Protein AF-A0A0S7YUG1-F1 (afdb_monomer_lite)

Radius of gyration: 20.49 Å; chains: 1; bounding box: 46×42×74 Å

pLDDT: mean 73.72, std 12.65, range [36.66, 91.75]

Foldseek 3Di:
DDDPPPDPPQPQLVVLLVVLVCLLVVLPPDLLLQLQLQLLLVLCVVQDADDPLSVVSNVSSVCSLPDDDPDLVNVVSNLLSNQLSVQLNVCCVVPVVDDSQQSSLVSNVRSCVVVVVVCVVPVVVVVSVVVVLVVSLVVVVVVVQVVVCVVVVNDGDDPVVVVVVVVVVVVCVLCVVVSVSSSSSSSSLSSQCCSCCRRVVDSPRDDHPVPDDHDVVSVVVVVVVSCVVSVVD

Secondary structure (DSSP, 8-state):
---------SHHHHHHHHHHHHHHHHT-SS-HHHHHHHHHHHHHHHH---SHHHHHHHHHHHHHHH-S--SHHHHHHHHHHHHHHHHHHHHHHH-TTS-HHHHHHHHHHHHHHHHHHHHHH-HHHHHHHHHHHHHHHHHHHHHHHHHHHHHTTTPPPPHHHHHHHHHHHHHHHHHHHHHHHHHHHHHHHHHHHHHHHHTS--S-SS--GGG----HHHHHHHHHHHHHHHTT-

Structure (mmCIF, N/CA/C/O backbone):
data_AF-A0A0S7YUG1-F1
#
_entry.id   AF-A0A0S7YUG1-F1
#
loop_
_atom_site.group_PDB
_atom_site.id
_atom_site.type_symbol
_atom_site.label_atom_id
_atom_site.label_alt_id
_atom_site.label_comp_id
_atom_site.label_asym_id
_atom_site.label_entity_id
_atom_site.label_seq_id
_atom_site.pdbx_PDB_ins_code
_atom_site.Cartn_x
_atom_site.Cartn_y
_atom_site.Cartn_z
_atom_site.occupancy
_atom_site.B_iso_or_equiv
_atom_site.auth_seq_id
_atom_site.auth_comp_id
_atom_site.auth_asym_id
_atom_site.auth_atom_id
_atom_site.pdbx_PDB_model_num
ATOM 1 N N . MET A 1 1 ? 7.991 18.637 48.166 1.00 37.62 1 MET A N 1
ATOM 2 C CA . MET A 1 1 ? 9.027 18.010 47.318 1.00 37.62 1 MET A CA 1
ATOM 3 C C . MET A 1 1 ? 8.246 17.140 46.365 1.00 37.62 1 MET A C 1
ATOM 5 O O . MET A 1 1 ? 8.002 15.977 46.649 1.00 37.62 1 MET A O 1
ATOM 9 N N . ASP A 1 2 ? 7.690 17.812 45.363 1.00 38.47 2 ASP A N 1
ATOM 10 C CA . ASP A 1 2 ? 6.735 17.276 44.405 1.00 38.47 2 ASP A CA 1
ATOM 11 C C . ASP A 1 2 ? 7.532 16.773 43.203 1.00 38.47 2 ASP A C 1
ATOM 13 O O . ASP A 1 2 ? 8.036 17.568 42.411 1.00 38.47 2 ASP A O 1
ATOM 17 N N . GLU A 1 3 ? 7.719 15.458 43.111 1.00 40.28 3 GLU A N 1
ATOM 18 C CA . GLU A 1 3 ? 8.185 14.830 41.877 1.00 40.28 3 GLU A CA 1
ATOM 19 C C . GLU A 1 3 ? 6.979 14.647 40.956 1.00 40.28 3 GLU A C 1
ATOM 21 O O . GLU A 1 3 ? 6.164 13.735 41.098 1.00 40.28 3 GLU A O 1
ATOM 26 N N . ASP A 1 4 ? 6.873 15.598 40.033 1.00 37.09 4 ASP A N 1
ATOM 27 C CA . ASP A 1 4 ? 6.005 15.602 38.867 1.00 37.09 4 ASP A CA 1
ATOM 28 C C . ASP A 1 4 ? 6.348 14.399 37.969 1.00 37.09 4 ASP A C 1
ATOM 30 O O . ASP A 1 4 ? 7.289 14.422 37.167 1.00 37.09 4 ASP A O 1
ATOM 34 N N . LEU A 1 5 ? 5.600 13.306 38.147 1.00 38.72 5 LEU A N 1
ATOM 35 C CA . LEU A 1 5 ? 5.567 12.166 37.236 1.00 38.72 5 LEU A CA 1
ATOM 36 C C . LEU A 1 5 ? 4.903 12.609 35.930 1.00 38.72 5 LEU A C 1
ATOM 38 O O . LEU A 1 5 ? 3.728 12.344 35.675 1.00 38.72 5 LEU A O 1
ATOM 42 N N . THR A 1 6 ? 5.682 13.275 35.086 1.00 40.09 6 THR A N 1
ATOM 43 C CA . THR A 1 6 ? 5.348 13.460 33.677 1.00 40.09 6 THR A CA 1
ATOM 44 C C . THR A 1 6 ? 5.285 12.082 33.019 1.00 40.09 6 THR A C 1
ATOM 46 O O . THR A 1 6 ? 6.290 11.476 32.649 1.00 40.09 6 THR A O 1
ATOM 49 N N . GLU A 1 7 ? 4.071 11.542 32.908 1.00 36.66 7 GLU A N 1
ATOM 50 C CA . GLU A 1 7 ? 3.801 10.397 32.050 1.00 36.66 7 GLU A CA 1
ATOM 51 C C . GLU A 1 7 ? 4.330 10.703 30.637 1.00 36.66 7 GLU A C 1
ATOM 53 O O . GLU A 1 7 ? 3.991 11.754 30.081 1.00 36.66 7 GLU A O 1
ATOM 58 N N . PRO A 1 8 ? 5.125 9.819 30.002 1.00 37.94 8 PRO A N 1
ATOM 59 C CA . PRO A 1 8 ? 5.548 10.015 28.622 1.00 37.94 8 PRO A CA 1
ATOM 60 C C . PRO A 1 8 ? 4.357 9.735 27.692 1.00 37.94 8 PRO A C 1
ATOM 62 O O . PRO A 1 8 ? 4.203 8.653 27.119 1.00 37.94 8 PRO A O 1
ATOM 65 N N . GLY A 1 9 ? 3.468 10.719 27.585 1.00 37.56 9 GLY A N 1
ATOM 66 C CA . GLY A 1 9 ? 2.295 10.713 26.728 1.00 37.56 9 GLY A CA 1
ATOM 67 C C . GLY A 1 9 ? 2.654 10.927 25.254 1.00 37.56 9 GLY A C 1
ATOM 68 O O . GLY A 1 9 ? 3.307 11.894 24.881 1.00 37.56 9 GLY A O 1
ATOM 69 N N . GLY A 1 10 ? 2.182 10.027 24.391 1.00 46.25 10 GLY A N 1
ATOM 70 C CA . GLY A 1 10 ? 1.783 10.328 23.006 1.00 46.25 10 GLY A CA 1
ATOM 71 C C . GLY A 1 10 ? 2.850 10.552 21.920 1.00 46.25 10 GLY A C 1
ATOM 72 O O . GLY A 1 10 ? 2.549 10.313 20.750 1.00 46.25 10 GLY A O 1
ATOM 73 N N . GLU A 1 11 ? 4.086 10.954 22.229 1.00 48.09 11 GLU A N 1
ATOM 74 C CA . GLU A 1 11 ? 5.031 11.416 21.186 1.00 48.09 11 GLU A CA 1
ATOM 75 C C . GLU A 1 11 ? 5.591 10.307 20.269 1.00 48.09 11 GLU A C 1
ATOM 77 O O . GLU A 1 11 ? 5.917 10.547 19.101 1.00 48.09 11 GLU A O 1
ATOM 82 N N . GLY A 1 12 ? 5.684 9.067 20.761 1.00 54.97 12 GLY A N 1
ATOM 83 C CA . GLY A 1 12 ? 6.319 7.961 20.031 1.00 54.97 12 GLY A CA 1
ATOM 84 C C . GLY A 1 12 ? 5.551 7.498 18.785 1.00 54.97 12 GLY A C 1
ATOM 85 O O . GLY A 1 12 ? 6.161 7.124 17.779 1.00 54.97 12 GLY A O 1
ATOM 86 N N . GLY A 1 13 ? 4.217 7.555 18.818 1.00 59.75 13 GLY A N 1
ATOM 87 C CA . GLY A 1 13 ? 3.368 7.087 17.718 1.00 59.75 13 GLY A CA 1
ATOM 88 C C . GLY A 1 13 ? 3.405 8.013 16.502 1.00 59.75 13 GLY A C 1
ATOM 89 O O . GLY A 1 13 ? 3.454 7.539 15.369 1.00 59.75 13 GLY A O 1
ATOM 90 N N . TRP A 1 14 ? 3.448 9.328 16.735 1.00 62.31 14 TRP A N 1
ATOM 91 C CA . TRP A 1 14 ? 3.468 10.342 15.676 1.00 62.31 14 TRP A CA 1
ATOM 92 C C . TRP A 1 14 ? 4.799 10.352 14.927 1.00 62.31 14 TRP A C 1
ATOM 94 O O . TRP A 1 14 ? 4.815 10.350 13.701 1.00 62.31 14 TRP A O 1
ATOM 104 N N . ARG A 1 15 ? 5.921 10.265 15.657 1.00 67.50 15 ARG A N 1
ATOM 105 C CA . ARG A 1 15 ? 7.258 10.143 15.054 1.00 67.50 15 ARG A CA 1
ATOM 106 C C . ARG A 1 15 ? 7.393 8.856 14.247 1.00 67.50 15 ARG A C 1
ATOM 108 O O . ARG A 1 15 ? 7.919 8.887 13.144 1.00 67.50 15 ARG A O 1
ATOM 115 N N . THR A 1 16 ? 6.867 7.742 14.753 1.00 64.56 16 THR A N 1
ATOM 116 C CA . THR A 1 16 ? 6.893 6.456 14.040 1.00 64.56 16 THR A CA 1
ATOM 117 C C . THR A 1 16 ? 6.055 6.500 12.762 1.00 64.56 16 THR A C 1
ATOM 119 O O . THR A 1 16 ? 6.538 6.109 11.705 1.00 64.56 16 THR A O 1
ATOM 122 N N . ALA A 1 17 ? 4.830 7.031 12.823 1.00 62.66 17 ALA A N 1
ATOM 123 C CA . ALA A 1 17 ? 3.981 7.199 11.644 1.00 62.66 17 ALA A CA 1
ATOM 124 C C . ALA A 1 17 ? 4.590 8.179 10.630 1.00 62.66 17 ALA A C 1
ATOM 126 O O . ALA A 1 17 ? 4.561 7.903 9.436 1.00 62.66 17 ALA A O 1
ATOM 127 N N . ALA A 1 18 ? 5.191 9.278 11.094 1.00 68.00 18 ALA A N 1
ATOM 128 C CA . ALA A 1 18 ? 5.874 10.244 10.241 1.00 68.00 18 ALA A CA 1
ATOM 129 C C . ALA A 1 18 ? 7.112 9.642 9.567 1.00 68.00 18 ALA A C 1
ATOM 131 O O . ALA A 1 18 ? 7.307 9.861 8.380 1.00 68.00 18 ALA A O 1
ATOM 132 N N . VAL A 1 19 ? 7.913 8.844 10.280 1.00 70.19 19 VAL A N 1
ATOM 133 C CA . VAL A 1 19 ? 9.067 8.136 9.702 1.00 70.19 19 VAL A CA 1
ATOM 134 C C . VAL A 1 19 ? 8.617 7.083 8.694 1.00 70.19 19 VAL A C 1
ATOM 136 O O . VAL A 1 19 ? 9.218 6.977 7.634 1.00 70.19 19 VAL A O 1
ATOM 139 N N . LEU A 1 20 ? 7.551 6.332 8.976 1.00 61.56 20 LEU A N 1
ATOM 140 C CA . LEU A 1 20 ? 7.023 5.328 8.047 1.00 61.56 20 LEU A CA 1
ATOM 141 C C . LEU A 1 20 ? 6.378 5.965 6.814 1.00 61.56 20 LEU A C 1
ATOM 143 O O . LEU A 1 20 ? 6.571 5.473 5.707 1.00 61.56 20 LEU A O 1
ATOM 147 N N . ALA A 1 21 ? 5.663 7.077 6.986 1.00 61.22 21 ALA A N 1
ATOM 148 C CA . ALA A 1 21 ? 5.145 7.863 5.877 1.00 61.22 21 ALA A CA 1
ATOM 149 C C . ALA A 1 21 ? 6.297 8.457 5.062 1.00 61.22 21 ALA A C 1
ATOM 151 O O . ALA A 1 21 ? 6.323 8.293 3.851 1.00 61.22 21 ALA A O 1
ATOM 152 N N . ALA A 1 22 ? 7.285 9.077 5.711 1.00 62.16 22 ALA A N 1
ATOM 153 C CA . ALA A 1 22 ? 8.467 9.610 5.044 1.00 62.16 22 ALA A CA 1
ATOM 154 C C . ALA A 1 22 ? 9.246 8.514 4.312 1.00 62.16 22 ALA A C 1
ATOM 156 O O . ALA A 1 22 ? 9.680 8.754 3.197 1.00 62.16 22 ALA A O 1
ATOM 157 N N . ALA A 1 23 ? 9.368 7.312 4.878 1.00 60.72 23 ALA A N 1
ATOM 158 C CA . ALA A 1 23 ? 9.965 6.167 4.201 1.00 60.72 23 ALA A CA 1
ATOM 159 C C . ALA A 1 23 ? 9.145 5.760 2.969 1.00 60.72 23 ALA A C 1
ATOM 161 O O . ALA A 1 23 ? 9.715 5.671 1.891 1.00 60.72 23 ALA A O 1
ATOM 162 N N . ALA A 1 24 ? 7.821 5.611 3.094 1.00 59.44 24 ALA A N 1
ATOM 163 C CA . ALA A 1 24 ? 6.941 5.272 1.972 1.00 59.44 24 ALA A CA 1
ATOM 164 C C . ALA A 1 24 ? 6.977 6.329 0.852 1.00 59.44 24 ALA A C 1
ATOM 166 O O . ALA A 1 24 ? 7.018 5.987 -0.326 1.00 59.44 24 ALA A O 1
ATOM 167 N N . PHE A 1 25 ? 7.016 7.615 1.211 1.00 56.81 25 PHE A N 1
ATOM 168 C CA . PHE A 1 25 ? 7.143 8.717 0.257 1.00 56.81 25 PHE A CA 1
ATOM 169 C C . PHE A 1 25 ? 8.559 8.837 -0.328 1.00 56.81 25 PHE A C 1
ATOM 171 O O . PHE A 1 25 ? 8.698 9.176 -1.499 1.00 56.81 25 PHE A O 1
ATOM 178 N N . ALA A 1 26 ? 9.610 8.539 0.441 1.00 49.16 26 ALA A N 1
ATOM 179 C CA . ALA A 1 26 ? 10.997 8.589 -0.026 1.00 49.16 26 ALA A CA 1
ATOM 180 C C . ALA A 1 26 ? 11.348 7.416 -0.952 1.00 49.1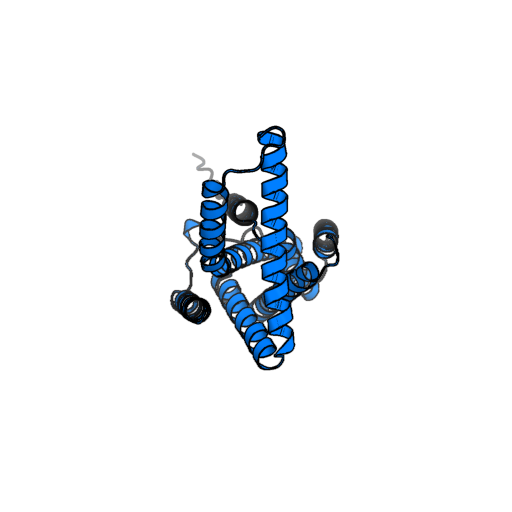6 26 ALA A C 1
ATOM 182 O O . ALA A 1 26 ? 12.188 7.568 -1.833 1.00 49.16 26 ALA A O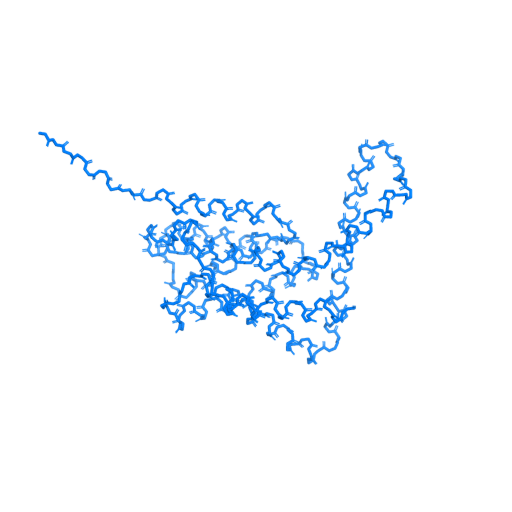 1
ATOM 183 N N . THR A 1 27 ? 10.697 6.261 -0.783 1.00 51.66 27 THR A N 1
ATOM 184 C CA . THR A 1 27 ? 10.871 5.078 -1.640 1.00 51.66 27 THR A CA 1
ATOM 185 C C . THR A 1 27 ? 9.818 4.979 -2.742 1.00 51.66 27 THR A C 1
ATOM 187 O O . THR A 1 27 ? 9.672 3.905 -3.314 1.00 51.66 27 THR A O 1
ATOM 190 N N . SER A 1 28 ? 9.068 6.057 -3.008 1.00 48.62 28 SER A N 1
ATOM 191 C CA . SER A 1 28 ? 7.859 6.081 -3.844 1.00 48.62 28 SER A CA 1
ATOM 192 C C . SER A 1 28 ? 8.128 5.660 -5.293 1.00 48.62 28 SER A C 1
ATOM 194 O O . SER A 1 28 ? 8.291 6.497 -6.181 1.00 48.62 28 SER A O 1
ATOM 196 N N . ILE A 1 29 ? 8.137 4.351 -5.536 1.00 51.72 29 ILE A N 1
ATOM 197 C CA . ILE A 1 29 ? 8.111 3.760 -6.873 1.00 51.72 29 ILE A CA 1
ATOM 198 C C . ILE A 1 29 ? 6.655 3.483 -7.276 1.00 51.72 29 ILE A C 1
ATOM 200 O O . ILE A 1 29 ? 6.338 3.657 -8.452 1.00 51.72 29 ILE A O 1
ATOM 204 N N . ALA A 1 30 ? 5.760 3.135 -6.338 1.00 55.53 30 ALA A N 1
ATOM 205 C CA . ALA A 1 30 ? 4.300 3.109 -6.518 1.00 55.53 30 ALA A CA 1
ATOM 206 C C . ALA A 1 30 ? 3.650 4.419 -6.023 1.00 55.53 30 ALA A C 1
ATOM 208 O O . ALA A 1 30 ? 4.331 5.239 -5.417 1.00 55.53 30 ALA A O 1
ATOM 209 N N . GLN A 1 31 ? 2.358 4.664 -6.309 1.00 61.34 31 GLN A N 1
ATOM 210 C CA . GLN A 1 31 ? 1.616 5.773 -5.684 1.00 61.34 31 GLN A CA 1
ATOM 211 C C . GLN A 1 31 ? 1.327 5.429 -4.205 1.00 61.34 31 GLN A C 1
ATOM 213 O O . GLN A 1 31 ? 0.349 4.722 -3.926 1.00 61.34 31 GLN A O 1
ATOM 218 N N . PRO A 1 32 ? 2.096 5.950 -3.225 1.00 62.94 32 PRO A N 1
ATOM 219 C CA . PRO A 1 32 ? 2.044 5.475 -1.836 1.00 62.94 32 PRO A CA 1
ATOM 220 C C . PRO A 1 32 ? 0.716 5.843 -1.166 1.00 62.94 32 PRO A C 1
ATOM 222 O O . PRO A 1 32 ? 0.256 5.205 -0.218 1.00 62.94 32 PRO A O 1
ATOM 225 N N . SER A 1 33 ? 0.058 6.873 -1.699 1.00 70.19 33 SER A N 1
ATOM 226 C CA . SER A 1 33 ? -1.251 7.352 -1.273 1.00 70.19 33 SER A CA 1
ATOM 227 C C . SER A 1 33 ? -2.341 6.287 -1.406 1.00 70.19 33 SER A C 1
ATOM 229 O O . SER A 1 33 ? -3.171 6.165 -0.505 1.00 70.19 33 SER A O 1
ATOM 231 N N . VAL A 1 34 ? -2.334 5.485 -2.476 1.00 81.75 34 VAL A N 1
ATOM 232 C CA . VAL A 1 34 ? -3.356 4.454 -2.733 1.00 81.75 34 VAL A CA 1
ATOM 233 C C . VAL A 1 34 ? -3.199 3.280 -1.764 1.00 81.75 34 VAL A C 1
ATOM 235 O O . VAL A 1 34 ? -4.195 2.770 -1.239 1.00 81.75 34 VAL A O 1
ATOM 238 N N . LEU A 1 35 ? -1.951 2.908 -1.460 1.00 81.12 35 LEU A N 1
ATOM 239 C CA . LEU A 1 35 ? -1.622 1.832 -0.522 1.00 81.12 35 LEU A CA 1
ATOM 240 C C . LEU A 1 35 ? -2.000 2.161 0.921 1.00 81.12 35 LEU A C 1
ATOM 242 O O . LEU A 1 35 ? -2.262 1.246 1.695 1.00 81.12 35 LEU A O 1
ATOM 246 N N . VAL A 1 36 ? -2.053 3.441 1.293 1.00 82.69 36 VAL A N 1
ATOM 247 C CA . VAL A 1 36 ? -2.558 3.873 2.606 1.00 82.69 36 VAL A CA 1
ATOM 248 C C . VAL A 1 36 ? -4.079 4.022 2.581 1.00 82.69 36 VAL A C 1
ATOM 250 O O . VAL A 1 36 ? -4.769 3.565 3.495 1.00 82.69 36 VAL A O 1
ATOM 253 N N . ALA A 1 37 ? -4.615 4.658 1.535 1.00 85.00 37 ALA A N 1
ATOM 254 C CA . ALA A 1 37 ? -6.023 5.025 1.452 1.00 85.00 37 ALA A CA 1
ATOM 255 C C . ALA A 1 37 ? -6.951 3.806 1.443 1.00 85.00 37 ALA A C 1
ATOM 257 O O . ALA A 1 37 ? -7.923 3.776 2.196 1.00 85.00 37 ALA A O 1
ATOM 258 N N . ILE A 1 38 ? -6.656 2.789 0.629 1.00 88.06 38 ILE A N 1
ATOM 259 C CA . ILE A 1 38 ? -7.546 1.631 0.469 1.00 88.06 38 ILE A CA 1
ATOM 260 C C . ILE A 1 38 ? -7.655 0.802 1.759 1.00 88.06 38 ILE A C 1
ATOM 262 O O . ILE A 1 38 ? -8.779 0.593 2.219 1.00 88.06 38 ILE A O 1
ATOM 266 N N . PRO A 1 39 ? -6.559 0.374 2.412 1.00 87.06 39 PRO A N 1
ATOM 267 C CA . PRO A 1 39 ? -6.656 -0.361 3.673 1.00 87.06 39 PRO A CA 1
ATOM 268 C C . PRO A 1 39 ? -7.334 0.449 4.778 1.00 87.06 39 PRO A C 1
ATOM 270 O O . PRO A 1 39 ? -8.114 -0.104 5.551 1.00 87.06 39 PRO A O 1
ATOM 273 N N . PHE A 1 40 ? -7.094 1.764 4.831 1.00 86.94 40 PHE A N 1
ATOM 274 C CA . PHE A 1 40 ? -7.788 2.645 5.768 1.00 86.94 40 PHE A CA 1
ATOM 275 C C . PHE A 1 40 ? -9.303 2.663 5.519 1.00 86.94 40 PHE A C 1
ATOM 277 O O . PHE A 1 40 ? -10.078 2.479 6.459 1.00 86.94 40 PHE A O 1
ATOM 284 N N . LEU A 1 41 ? -9.737 2.824 4.264 1.00 88.50 41 LEU A N 1
ATOM 285 C CA . LEU A 1 41 ? -11.155 2.783 3.893 1.00 88.50 41 LEU A CA 1
ATOM 286 C C . LEU A 1 41 ? -11.800 1.444 4.264 1.00 88.50 41 LEU A C 1
ATOM 288 O O . LEU A 1 41 ? -12.907 1.437 4.799 1.00 88.50 41 LEU A O 1
ATOM 292 N N . LEU A 1 42 ? -11.101 0.326 4.042 1.00 88.62 42 LEU A N 1
ATOM 293 C CA . LEU A 1 42 ? -11.587 -1.004 4.413 1.00 88.62 42 LEU A CA 1
ATOM 294 C C . LEU A 1 42 ? -11.754 -1.146 5.938 1.00 88.62 42 LEU A C 1
ATOM 296 O O . LEU A 1 42 ? -12.801 -1.603 6.390 1.00 88.62 42 LEU A O 1
ATOM 300 N N . LEU A 1 43 ? -10.778 -0.694 6.736 1.00 85.19 43 LEU A N 1
ATOM 301 C CA . LEU A 1 43 ? -10.841 -0.722 8.208 1.00 85.19 43 LEU A CA 1
ATOM 302 C C . LEU A 1 43 ? -11.976 0.144 8.778 1.00 85.19 43 LEU A C 1
ATOM 304 O O . LEU A 1 43 ? -12.652 -0.240 9.738 1.00 85.19 43 LEU A O 1
ATOM 308 N N . VAL A 1 44 ? -12.190 1.332 8.207 1.00 87.12 44 VAL A N 1
ATOM 309 C CA . VAL A 1 44 ? -13.311 2.197 8.600 1.00 87.12 44 VAL A CA 1
ATOM 310 C C . VAL A 1 44 ? -14.636 1.571 8.166 1.00 87.12 44 VAL A C 1
ATOM 312 O O . VAL A 1 44 ? -15.591 1.580 8.941 1.00 87.12 44 VAL A O 1
ATOM 315 N N . GLY A 1 45 ? -14.689 0.971 6.975 1.00 84.62 45 GLY A N 1
ATOM 316 C CA . GLY A 1 45 ? -15.869 0.288 6.447 1.00 84.62 45 GLY A CA 1
ATOM 317 C C . GLY A 1 45 ? -16.376 -0.835 7.354 1.00 84.62 45 GLY A C 1
ATOM 318 O O . GLY A 1 45 ? -17.582 -0.954 7.547 1.00 84.62 45 GLY A O 1
ATOM 319 N N . THR A 1 46 ? -15.481 -1.602 7.988 1.00 83.06 46 THR A N 1
ATOM 320 C CA . THR A 1 46 ? -15.878 -2.669 8.928 1.00 83.06 46 THR A CA 1
ATOM 321 C C . THR A 1 46 ? -16.356 -2.156 10.286 1.00 83.06 46 THR A C 1
ATOM 323 O O . THR A 1 46 ? -17.022 -2.884 11.016 1.00 83.06 46 THR A O 1
ATOM 326 N N . SER A 1 47 ? -16.002 -0.924 10.650 1.00 77.38 47 SER A N 1
ATOM 327 C CA . SER A 1 47 ? -16.125 -0.413 12.027 1.00 77.38 47 SER A CA 1
ATOM 328 C C . SER A 1 47 ? -17.112 0.754 12.154 1.00 77.38 47 SER A C 1
ATOM 330 O O . SER A 1 47 ? -17.503 1.135 13.261 1.00 77.38 47 SER A O 1
ATOM 332 N N . GLY A 1 48 ? -17.528 1.314 11.016 1.00 77.62 48 GLY A N 1
ATOM 333 C CA . GLY A 1 48 ? -18.409 2.468 10.914 1.00 77.62 48 GLY A CA 1
ATOM 334 C C . GLY A 1 48 ? -17.698 3.810 11.122 1.00 77.62 48 GLY A C 1
ATOM 335 O O . GLY A 1 48 ? -16.558 3.903 11.582 1.00 77.62 48 GLY A O 1
ATOM 336 N N . ILE A 1 49 ? -18.405 4.889 10.785 1.00 80.56 49 ILE A N 1
ATOM 337 C CA . ILE A 1 49 ? -17.906 6.267 10.872 1.00 80.56 49 ILE A CA 1
ATOM 338 C C . ILE A 1 49 ? -18.287 6.861 12.234 1.00 80.56 49 ILE A C 1
ATOM 340 O O . ILE A 1 49 ? -19.466 6.952 12.568 1.00 80.56 49 ILE A O 1
ATOM 344 N N . ARG A 1 50 ? -17.295 7.293 13.028 1.00 72.56 50 ARG A N 1
ATOM 345 C CA . ARG A 1 50 ? -17.487 7.758 14.419 1.00 72.56 50 ARG A CA 1
ATOM 346 C C . ARG A 1 50 ? -16.930 9.165 14.683 1.00 72.56 50 ARG A C 1
ATOM 348 O O . ARG A 1 50 ? -16.195 9.407 15.644 1.00 72.56 50 ARG A O 1
ATOM 355 N N . GLY A 1 51 ? -17.335 10.128 13.854 1.00 79.81 51 GLY A N 1
ATOM 356 C CA . GLY A 1 51 ? -17.096 11.559 14.079 1.00 79.81 51 GLY A CA 1
ATOM 357 C C . GLY A 1 51 ? -16.708 12.338 12.823 1.00 79.81 51 GLY A C 1
ATOM 358 O O . GLY A 1 51 ? -16.409 11.762 11.779 1.00 79.81 51 GLY A O 1
ATOM 359 N N . ARG A 1 52 ? -16.680 13.673 12.941 1.00 79.81 52 ARG A N 1
ATOM 360 C CA . ARG A 1 52 ? -16.348 14.589 11.830 1.00 79.81 52 ARG A CA 1
ATOM 361 C C . ARG A 1 52 ? -14.934 14.361 11.275 1.00 79.81 52 ARG A C 1
ATOM 363 O O . ARG A 1 52 ? -14.748 14.417 10.066 1.00 79.81 52 ARG A O 1
ATOM 370 N N . GLY A 1 53 ? -13.965 14.031 12.135 1.00 77.19 53 GLY A N 1
ATOM 371 C CA . GLY A 1 53 ? -12.595 13.706 11.716 1.00 77.19 53 GLY A CA 1
ATOM 372 C C . GLY A 1 53 ? -12.509 12.447 10.846 1.00 77.19 53 GLY A C 1
ATOM 373 O O . GLY A 1 53 ? -11.806 12.445 9.841 1.00 77.19 53 GLY A O 1
ATOM 374 N N . THR A 1 54 ? -13.281 11.402 11.167 1.00 81.31 54 THR A N 1
ATOM 375 C CA . THR A 1 54 ? -13.358 10.182 10.349 1.00 81.31 54 THR A CA 1
ATOM 376 C C . THR A 1 54 ? -14.001 10.462 8.990 1.00 81.31 54 THR A C 1
ATOM 378 O O . THR A 1 54 ? -13.521 9.945 7.991 1.00 81.31 54 THR A O 1
ATOM 381 N N . ILE A 1 55 ? -15.036 11.312 8.929 1.00 83.12 55 ILE A N 1
ATOM 382 C CA . ILE A 1 55 ? -15.682 11.705 7.661 1.00 83.12 55 ILE A CA 1
ATOM 383 C C . ILE A 1 55 ? -14.678 12.395 6.733 1.00 83.12 55 ILE A C 1
ATOM 385 O O . ILE A 1 55 ? -14.562 12.014 5.572 1.00 83.12 55 ILE A O 1
ATOM 389 N N . LEU A 1 56 ? -13.928 13.374 7.246 1.00 83.38 56 LEU A N 1
ATOM 390 C CA . LEU A 1 56 ? -12.919 14.087 6.458 1.00 83.38 56 LEU A CA 1
ATOM 391 C C . LEU A 1 56 ? -11.797 13.153 5.988 1.00 83.38 56 LEU A C 1
ATOM 393 O O . LEU A 1 56 ? -11.401 13.214 4.827 1.00 83.38 56 LEU A O 1
ATOM 397 N N . ALA A 1 57 ? -11.323 12.256 6.857 1.00 81.31 57 ALA A N 1
ATOM 398 C CA . ALA A 1 57 ? -10.302 11.277 6.496 1.00 81.31 57 ALA A CA 1
ATOM 399 C C . ALA A 1 57 ? -10.796 10.282 5.433 1.00 81.31 57 ALA A C 1
ATOM 401 O O . ALA A 1 57 ? -10.060 9.974 4.501 1.00 81.31 57 ALA A O 1
ATOM 402 N N . VAL A 1 58 ? -12.046 9.816 5.533 1.00 86.00 58 VAL A N 1
ATOM 403 C CA . VAL A 1 58 ? -12.680 8.961 4.516 1.00 86.00 58 VAL A CA 1
ATOM 404 C C . VAL A 1 58 ? -12.812 9.707 3.194 1.00 86.00 58 VAL A C 1
ATOM 406 O O . VAL A 1 58 ? -12.432 9.163 2.165 1.00 86.00 58 VAL A O 1
ATOM 409 N N . ALA A 1 59 ? -13.284 10.956 3.206 1.00 84.19 59 ALA A N 1
ATOM 410 C CA . ALA A 1 59 ? -13.395 11.764 1.995 1.00 84.19 59 ALA A CA 1
ATOM 411 C C . ALA A 1 59 ? -12.026 11.970 1.325 1.00 84.19 59 ALA A C 1
ATOM 413 O O . ALA A 1 59 ? -11.889 11.745 0.125 1.00 84.19 59 ALA A O 1
ATOM 414 N N . GLY A 1 60 ? -10.993 12.311 2.104 1.00 82.69 60 GLY A N 1
ATOM 415 C CA . GLY A 1 60 ? -9.621 12.427 1.608 1.00 82.69 60 GLY A CA 1
ATOM 416 C C . GLY A 1 60 ? -9.095 11.111 1.034 1.00 82.69 60 GLY A C 1
ATOM 417 O O . GLY A 1 60 ? -8.584 11.086 -0.082 1.00 82.69 60 GLY A O 1
ATOM 418 N N . ALA A 1 61 ? -9.288 9.998 1.745 1.00 83.44 61 ALA A N 1
ATOM 419 C CA . ALA A 1 61 ? -8.889 8.677 1.270 1.00 83.44 61 ALA A CA 1
ATOM 420 C C . ALA A 1 61 ? -9.649 8.259 -0.000 1.00 83.44 61 ALA A C 1
ATOM 422 O O . ALA A 1 61 ? -9.048 7.676 -0.895 1.00 83.44 61 ALA A O 1
ATOM 423 N N . MET A 1 62 ? -10.935 8.597 -0.134 1.00 84.62 62 MET A N 1
ATOM 424 C CA . MET A 1 62 ? -11.701 8.361 -1.361 1.00 84.62 62 MET A CA 1
ATOM 425 C C . MET A 1 62 ? -11.156 9.172 -2.535 1.00 84.62 62 MET A C 1
ATOM 427 O O . MET A 1 62 ? -11.004 8.624 -3.622 1.00 84.62 62 MET A O 1
ATOM 431 N N . VAL A 1 63 ? -10.823 10.450 -2.327 1.00 84.62 63 VAL A N 1
ATOM 432 C CA . VAL A 1 63 ? -10.203 11.283 -3.370 1.00 84.62 63 VAL A CA 1
ATOM 433 C C . VAL A 1 63 ? -8.875 10.674 -3.814 1.00 84.62 63 VAL A C 1
ATOM 435 O O . VAL A 1 63 ? -8.654 10.529 -5.011 1.00 84.62 63 VAL A O 1
ATOM 438 N N . LEU A 1 64 ? -8.027 10.249 -2.873 1.00 82.62 64 LEU A N 1
ATOM 439 C CA . LEU A 1 64 ? -6.757 9.586 -3.185 1.00 82.62 64 LEU A CA 1
ATOM 440 C C . LEU A 1 64 ? -6.955 8.239 -3.896 1.00 82.62 64 LEU A C 1
ATOM 442 O O . LEU A 1 64 ? -6.237 7.926 -4.836 1.00 82.62 64 LEU A O 1
ATOM 446 N N . ALA A 1 65 ? -7.942 7.445 -3.481 1.00 83.31 65 ALA A N 1
ATOM 447 C CA . ALA A 1 65 ? -8.234 6.155 -4.098 1.00 83.31 65 ALA A CA 1
ATOM 448 C C . ALA A 1 65 ? -8.849 6.296 -5.500 1.00 83.31 65 ALA A C 1
ATOM 450 O O . ALA A 1 65 ? -8.704 5.395 -6.323 1.00 83.31 65 ALA A O 1
ATOM 451 N N . LEU A 1 66 ? -9.523 7.405 -5.805 1.00 84.12 66 LEU A N 1
ATOM 452 C CA . LEU A 1 66 ? -10.194 7.630 -7.090 1.00 84.12 66 LEU A CA 1
ATOM 453 C C . LEU A 1 66 ? -9.407 8.531 -8.052 1.00 84.12 66 LEU A C 1
ATOM 455 O O . LEU A 1 66 ? -9.765 8.599 -9.227 1.00 84.12 66 LEU A O 1
ATOM 459 N N . SER A 1 67 ? -8.353 9.203 -7.585 1.00 81.00 67 SER A N 1
ATOM 460 C CA . SER A 1 67 ? -7.521 10.080 -8.409 1.00 81.00 67 SER A CA 1
ATOM 461 C C . SER A 1 67 ? -6.608 9.306 -9.369 1.00 81.00 67 SER A C 1
ATOM 463 O O . SER A 1 67 ? -6.414 8.094 -9.252 1.00 81.00 67 SER A O 1
ATOM 465 N N . GLY A 1 68 ? -6.042 10.018 -10.343 1.00 78.00 68 GLY A N 1
ATOM 466 C CA . GLY A 1 68 ? -5.132 9.460 -11.343 1.00 78.00 68 GLY A CA 1
ATOM 467 C C . GLY A 1 68 ? -5.796 9.180 -12.691 1.00 78.00 68 GLY A C 1
ATOM 468 O O . GLY A 1 68 ? -7.021 9.133 -12.819 1.00 78.00 68 GLY A O 1
ATOM 469 N N . VAL A 1 69 ? -4.957 9.030 -13.713 1.00 76.69 69 VAL A N 1
ATOM 470 C CA . VAL A 1 69 ? -5.383 8.670 -15.069 1.00 76.69 69 VAL A CA 1
ATOM 471 C C . VAL A 1 69 ? -5.795 7.199 -15.070 1.00 76.69 69 VAL A C 1
ATOM 473 O O . VAL A 1 69 ? -5.113 6.370 -14.481 1.00 76.69 69 VAL A O 1
ATOM 476 N N . ARG A 1 70 ? -6.935 6.875 -15.690 1.00 77.50 70 ARG A N 1
ATOM 477 C CA . ARG A 1 70 ? -7.458 5.501 -15.750 1.00 77.50 70 ARG A CA 1
ATOM 478 C C . ARG A 1 70 ? -6.759 4.705 -16.851 1.00 77.50 70 ARG A C 1
ATOM 480 O O . ARG A 1 70 ? -7.311 4.534 -17.934 1.00 77.50 70 ARG A O 1
ATOM 487 N N . ASP A 1 71 ? -5.553 4.245 -16.562 1.00 75.56 71 ASP A N 1
ATOM 488 C CA . ASP A 1 71 ? -4.762 3.352 -17.410 1.00 75.56 71 ASP A CA 1
ATOM 489 C C . ASP A 1 71 ? -4.682 1.928 -16.817 1.00 75.56 71 ASP A C 1
ATOM 491 O O . ASP A 1 71 ? -5.302 1.620 -15.796 1.00 75.56 71 ASP A O 1
ATOM 495 N N . GLY A 1 72 ? -3.953 1.018 -17.471 1.00 72.44 72 GLY A N 1
ATOM 496 C CA . GLY A 1 72 ? -3.771 -0.351 -16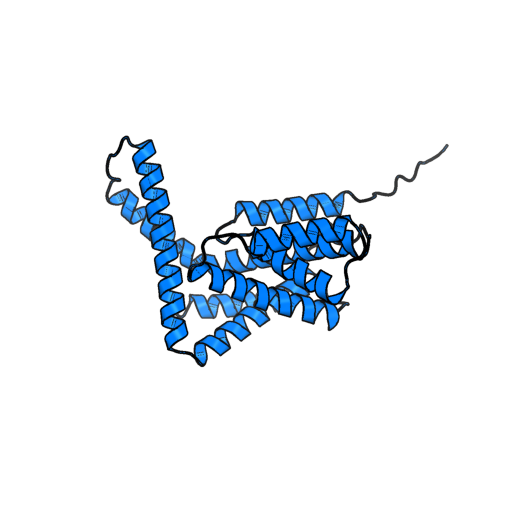.969 1.00 72.44 72 GLY A CA 1
ATOM 497 C C . GLY A 1 72 ? -3.100 -0.393 -15.591 1.00 72.44 72 GLY A C 1
ATOM 498 O O . GLY A 1 72 ? -3.513 -1.163 -14.721 1.00 72.44 72 GLY A O 1
ATOM 499 N N . MET A 1 73 ? -2.129 0.495 -15.356 1.00 72.69 73 MET A N 1
ATOM 500 C CA . MET A 1 73 ? -1.411 0.595 -14.085 1.00 72.69 73 MET A CA 1
ATOM 501 C C . MET A 1 73 ? -2.343 1.009 -12.940 1.00 72.69 73 MET A C 1
ATOM 503 O O . MET A 1 73 ? -2.275 0.431 -11.855 1.00 72.69 73 MET A O 1
ATOM 507 N N . TRP A 1 74 ? -3.276 1.931 -13.191 1.00 80.06 74 TRP A N 1
ATOM 508 C CA . TRP A 1 74 ? -4.285 2.384 -12.232 1.00 80.06 74 TRP A CA 1
ATOM 509 C C . TRP A 1 74 ? -5.083 1.222 -11.637 1.00 80.06 74 TRP A C 1
ATOM 511 O O . TRP A 1 74 ? -5.318 1.193 -10.423 1.00 80.06 74 TRP A O 1
ATOM 521 N N . PHE A 1 75 ? -5.480 0.254 -12.475 1.00 80.81 75 PHE A N 1
ATOM 522 C CA . PHE A 1 75 ? -6.205 -0.941 -12.038 1.00 80.81 75 PHE A CA 1
ATOM 523 C C . PHE A 1 75 ? -5.302 -1.912 -11.281 1.00 80.81 75 PHE A C 1
ATOM 525 O O . PHE A 1 75 ? -5.733 -2.458 -10.266 1.00 80.81 75 PHE A O 1
ATOM 532 N N . VAL A 1 76 ? -4.059 -2.104 -11.731 1.00 81.50 76 VAL A N 1
ATOM 533 C CA . VAL A 1 76 ? -3.089 -2.992 -11.072 1.00 81.50 76 VAL A CA 1
ATOM 534 C C . VAL A 1 76 ? -2.762 -2.501 -9.660 1.00 81.50 76 VAL A C 1
ATOM 536 O O . VAL A 1 76 ? -2.836 -3.283 -8.712 1.00 81.50 76 VAL A O 1
ATOM 539 N N . GLU A 1 77 ? -2.483 -1.205 -9.483 1.00 82.19 77 GLU A N 1
ATOM 540 C CA . GLU A 1 77 ? -2.179 -0.619 -8.167 1.00 82.19 77 GLU A CA 1
ATOM 541 C C . GLU A 1 77 ? -3.350 -0.785 -7.189 1.00 82.19 77 GLU A C 1
ATOM 543 O O . GLU A 1 77 ? -3.161 -1.135 -6.022 1.00 82.19 77 GLU A O 1
ATOM 548 N N . ARG A 1 78 ? -4.583 -0.602 -7.672 1.00 85.81 78 ARG A N 1
ATOM 549 C CA . ARG A 1 78 ? -5.798 -0.754 -6.857 1.00 85.81 78 ARG A CA 1
ATOM 550 C C . ARG A 1 78 ? -6.120 -2.203 -6.558 1.00 85.81 78 ARG A C 1
ATOM 552 O O . ARG A 1 78 ? -6.511 -2.496 -5.434 1.00 85.81 78 ARG A O 1
ATOM 559 N N . ALA A 1 79 ? -5.934 -3.107 -7.516 1.00 86.31 79 ALA A N 1
ATOM 560 C CA . ALA A 1 79 ? -6.096 -4.538 -7.297 1.00 86.31 79 ALA A CA 1
ATOM 561 C C . ALA A 1 79 ? -5.105 -5.043 -6.240 1.00 86.31 79 ALA A C 1
ATOM 563 O O . ALA A 1 79 ? -5.506 -5.760 -5.321 1.00 86.31 79 ALA A O 1
ATOM 564 N N . TRP A 1 8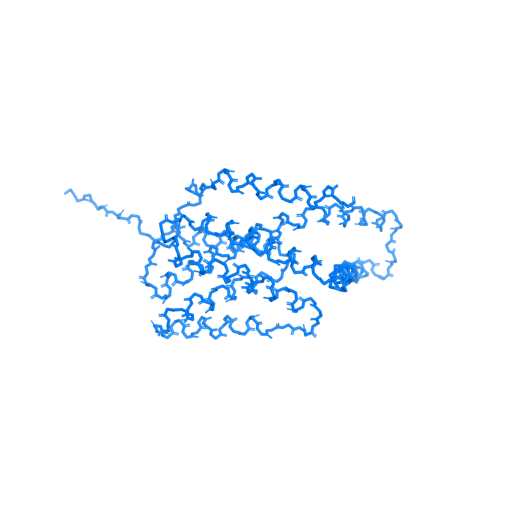0 ? -3.842 -4.606 -6.310 1.00 88.62 80 TRP A N 1
ATOM 565 C CA . TRP A 1 80 ? -2.834 -4.906 -5.293 1.00 88.62 80 TRP A CA 1
ATOM 566 C C . TRP A 1 80 ? -3.245 -4.371 -3.919 1.00 88.62 80 TRP A C 1
ATOM 568 O O . TRP A 1 80 ? -3.346 -5.137 -2.959 1.00 88.62 80 TRP A O 1
ATOM 578 N N . ALA A 1 81 ? -3.557 -3.076 -3.828 1.00 89.75 81 ALA A N 1
ATOM 579 C CA . ALA A 1 81 ? -3.934 -2.433 -2.573 1.00 89.75 81 ALA A CA 1
ATOM 580 C C . ALA A 1 81 ? -5.221 -3.019 -1.963 1.00 89.75 81 ALA A C 1
ATOM 582 O O . ALA A 1 81 ? -5.302 -3.178 -0.745 1.00 89.75 81 ALA A O 1
ATOM 583 N N . LEU A 1 82 ? -6.209 -3.393 -2.785 1.00 90.56 82 LEU A N 1
ATOM 584 C CA . LEU A 1 82 ? -7.433 -4.066 -2.340 1.00 90.56 82 LEU A CA 1
ATOM 585 C C . LEU A 1 82 ? -7.154 -5.476 -1.827 1.00 90.56 82 LEU A C 1
ATOM 587 O O . LEU A 1 82 ? -7.678 -5.852 -0.783 1.00 90.56 82 LEU A O 1
ATOM 591 N N . THR A 1 83 ? -6.323 -6.247 -2.526 1.00 89.88 83 THR A N 1
ATOM 592 C CA . THR A 1 83 ? -6.023 -7.632 -2.139 1.00 89.88 83 THR A CA 1
ATOM 593 C C . THR A 1 83 ? -5.187 -7.664 -0.859 1.00 89.88 83 THR A C 1
ATOM 595 O O . THR A 1 83 ? -5.551 -8.335 0.108 1.00 89.88 83 THR A O 1
ATOM 598 N N . ALA A 1 84 ? -4.106 -6.879 -0.805 1.00 91.38 84 ALA A N 1
ATOM 599 C CA . ALA A 1 84 ? -3.248 -6.773 0.373 1.00 91.38 84 ALA A CA 1
ATOM 600 C C . ALA A 1 84 ? -3.974 -6.117 1.558 1.00 91.38 84 ALA A C 1
ATOM 602 O O . ALA A 1 84 ? -3.872 -6.598 2.688 1.00 91.38 84 ALA A O 1
ATOM 603 N N . GLY A 1 85 ? -4.741 -5.051 1.310 1.00 89.81 85 GLY A N 1
ATOM 604 C CA . GLY A 1 85 ? -5.541 -4.368 2.326 1.00 89.81 85 GLY A CA 1
ATOM 605 C C . GLY A 1 85 ? -6.665 -5.242 2.867 1.00 89.81 85 GLY A C 1
ATOM 606 O O . GLY A 1 85 ? -6.836 -5.342 4.079 1.00 89.81 85 GLY A O 1
ATOM 607 N N . GLY A 1 86 ? -7.388 -5.941 1.993 1.00 89.25 86 GLY A N 1
ATOM 608 C CA . GLY A 1 86 ? -8.439 -6.882 2.375 1.00 89.25 86 GLY A CA 1
ATOM 609 C C . GLY A 1 86 ? -7.904 -8.019 3.241 1.00 89.25 86 GLY A C 1
ATOM 610 O O . GLY A 1 86 ? -8.456 -8.284 4.309 1.00 89.25 86 GLY A O 1
ATOM 611 N N . ALA A 1 87 ? -6.780 -8.627 2.848 1.00 91.19 87 ALA A N 1
ATOM 612 C CA . ALA A 1 87 ? -6.113 -9.647 3.655 1.00 91.19 87 ALA A CA 1
ATOM 613 C C . ALA A 1 87 ? -5.656 -9.096 5.018 1.00 91.19 87 ALA A C 1
ATOM 615 O O . ALA A 1 87 ? -5.810 -9.764 6.040 1.00 91.19 87 ALA A O 1
ATOM 616 N N . PHE A 1 88 ? -5.152 -7.858 5.067 1.00 91.75 88 PHE A N 1
ATOM 617 C CA . PHE A 1 88 ? -4.758 -7.211 6.318 1.00 91.75 88 PHE A CA 1
ATOM 618 C C . PHE A 1 88 ? -5.946 -6.985 7.262 1.00 91.75 88 PHE A C 1
ATOM 620 O O . PHE A 1 88 ? -5.841 -7.247 8.465 1.00 91.75 88 PHE A O 1
ATOM 627 N N . VAL A 1 89 ? -7.086 -6.531 6.736 1.00 89.56 89 VAL A N 1
ATOM 628 C CA . VAL A 1 89 ? -8.321 -6.364 7.514 1.00 89.56 89 VAL A CA 1
ATOM 629 C C . VAL A 1 89 ? -8.837 -7.713 8.006 1.00 89.56 89 VAL A C 1
ATOM 631 O O . VAL A 1 89 ? -9.107 -7.854 9.198 1.00 89.56 89 VAL A O 1
ATOM 634 N N . ALA A 1 90 ? -8.889 -8.724 7.136 1.00 90.00 90 ALA A N 1
ATOM 635 C CA . ALA A 1 90 ? -9.305 -10.075 7.502 1.00 90.00 90 ALA A CA 1
ATOM 636 C C . ALA A 1 90 ? -8.437 -10.651 8.634 1.00 90.00 90 ALA A C 1
ATOM 638 O O . ALA A 1 90 ? -8.970 -11.136 9.629 1.00 90.00 90 ALA A O 1
ATOM 639 N N . LEU A 1 91 ? -7.110 -10.516 8.545 1.00 87.94 91 LEU A N 1
ATOM 640 C CA . LEU A 1 91 ? -6.178 -10.936 9.599 1.00 87.94 91 LEU A CA 1
ATOM 641 C C . LEU A 1 91 ? -6.310 -10.102 10.878 1.00 87.94 91 LEU A C 1
ATOM 643 O O . LEU A 1 91 ? -6.109 -10.620 11.973 1.00 87.94 91 LEU A O 1
ATOM 647 N N . SER A 1 92 ? -6.661 -8.822 10.763 1.00 86.06 92 SER A N 1
ATOM 648 C CA . SER A 1 92 ? -6.905 -7.958 11.923 1.00 86.06 92 SER A CA 1
ATOM 649 C C . SER A 1 92 ? -8.163 -8.350 12.697 1.00 86.06 92 SER A C 1
ATOM 651 O O . SER A 1 92 ? -8.204 -8.145 13.908 1.00 86.06 92 SER A O 1
ATOM 653 N N . VAL A 1 93 ? -9.155 -8.939 12.021 1.00 86.88 93 VAL A N 1
ATOM 654 C CA . VAL A 1 93 ? -10.364 -9.494 12.648 1.00 86.88 93 VAL A CA 1
ATOM 655 C C . VAL A 1 93 ? -10.129 -10.924 13.144 1.00 86.88 93 VAL A C 1
ATOM 657 O O . VAL A 1 93 ? -10.505 -11.247 14.267 1.00 86.88 93 VAL 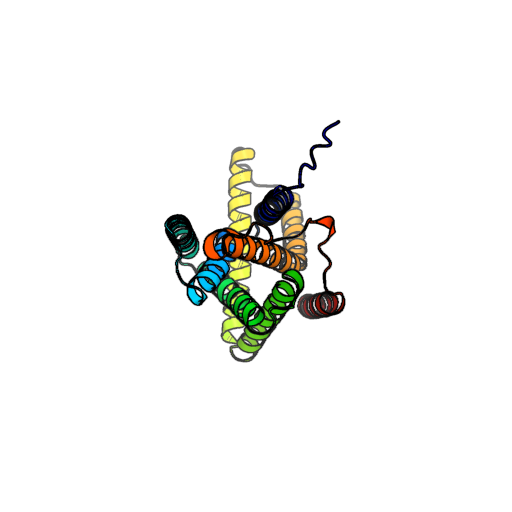A O 1
ATOM 660 N N . ALA A 1 94 ? -9.489 -11.777 12.340 1.00 88.44 94 ALA A N 1
ATOM 661 C CA . ALA A 1 94 ? -9.303 -13.198 12.642 1.00 88.44 94 ALA A CA 1
ATOM 662 C C . ALA A 1 94 ? -8.211 -13.469 13.693 1.00 88.44 94 ALA A C 1
ATOM 664 O O . ALA A 1 94 ? -8.307 -14.435 14.446 1.00 88.44 94 ALA A O 1
ATOM 665 N N . ALA A 1 95 ? -7.175 -12.627 13.759 1.00 85.19 95 ALA A N 1
ATOM 666 C CA . ALA A 1 95 ? -6.040 -12.791 14.665 1.00 85.19 95 ALA A CA 1
ATOM 667 C C . ALA A 1 95 ? -5.706 -11.474 15.399 1.00 85.19 95 ALA A C 1
ATOM 669 O O . ALA A 1 95 ? -4.624 -10.907 15.211 1.00 85.19 95 ALA A O 1
ATOM 670 N N . PRO A 1 96 ? -6.598 -10.973 16.279 1.00 80.75 96 PRO A N 1
ATOM 671 C CA . PRO A 1 96 ? -6.418 -9.680 16.947 1.00 80.75 96 PRO A CA 1
ATOM 672 C C . PRO A 1 96 ? -5.182 -9.635 17.862 1.00 80.75 96 PRO A C 1
ATOM 674 O O . PRO A 1 96 ? -4.616 -8.566 18.080 1.00 80.75 96 PRO A O 1
ATOM 677 N N . GLY A 1 97 ? -4.724 -10.790 18.361 1.00 79.19 97 GLY A N 1
ATOM 678 C CA . GLY A 1 97 ? -3.514 -10.904 19.182 1.00 79.19 97 GLY A CA 1
ATOM 679 C C . GLY A 1 97 ? -2.198 -10.790 18.402 1.00 79.19 97 GLY A C 1
ATOM 680 O O . GLY A 1 97 ? -1.131 -10.695 19.008 1.00 79.19 97 GLY A O 1
ATOM 681 N N . TRP A 1 98 ? -2.231 -10.804 17.065 1.00 81.62 98 TRP A N 1
ATOM 682 C CA . TRP A 1 98 ? -1.018 -10.682 16.260 1.00 81.62 98 TRP A CA 1
ATOM 683 C C . TRP A 1 98 ? -0.520 -9.237 16.196 1.00 81.62 98 TRP A C 1
ATOM 685 O O . TRP A 1 98 ? -1.279 -8.274 16.022 1.00 81.62 98 TRP A O 1
ATOM 695 N N . ARG A 1 99 ? 0.808 -9.088 16.239 1.00 84.19 99 ARG A N 1
ATOM 696 C CA . ARG A 1 99 ? 1.471 -7.800 16.003 1.00 84.19 99 ARG A CA 1
ATOM 697 C C . ARG A 1 99 ? 1.090 -7.258 14.623 1.00 84.19 99 ARG A C 1
ATOM 699 O O . ARG A 1 99 ? 0.953 -8.027 13.671 1.00 84.19 99 ARG A O 1
ATOM 706 N N . VAL A 1 100 ? 0.971 -5.933 14.506 1.00 83.00 100 VAL A N 1
ATOM 707 C CA . VAL A 1 100 ? 0.649 -5.237 13.241 1.00 83.00 100 VAL A CA 1
ATOM 708 C C . VAL A 1 100 ? 1.607 -5.663 12.128 1.00 83.00 100 VAL A C 1
ATOM 710 O O . VAL A 1 100 ? 1.171 -5.992 11.032 1.00 83.00 100 VAL A O 1
ATOM 713 N N . THR A 1 101 ? 2.899 -5.764 12.440 1.00 83.38 101 THR A N 1
ATOM 714 C CA . THR A 1 101 ? 3.945 -6.210 11.514 1.00 83.38 101 THR A CA 1
ATOM 715 C C . THR A 1 101 ? 3.705 -7.624 10.985 1.00 83.38 101 THR A C 1
ATOM 717 O O . THR A 1 101 ? 3.860 -7.864 9.794 1.00 83.38 101 THR A O 1
ATOM 720 N N . SER A 1 102 ? 3.293 -8.562 11.844 1.00 84.38 102 SER A N 1
ATOM 721 C CA . SER A 1 102 ? 2.996 -9.943 11.438 1.00 84.38 102 SER A CA 1
ATOM 722 C C . SER A 1 102 ? 1.751 -10.013 10.559 1.00 84.38 102 SER A C 1
ATOM 724 O O . SER A 1 102 ? 1.749 -10.738 9.571 1.00 84.38 102 SER A O 1
ATOM 726 N N . ARG A 1 103 ? 0.720 -9.218 10.879 1.00 87.19 103 ARG A N 1
ATOM 727 C CA . ARG A 1 103 ? -0.488 -9.092 10.052 1.00 87.19 103 ARG A CA 1
ATOM 728 C C . ARG A 1 103 ? -0.177 -8.499 8.678 1.00 87.19 103 ARG A C 1
ATOM 730 O O . ARG A 1 103 ? -0.631 -9.045 7.683 1.00 87.19 103 ARG A O 1
ATOM 737 N N . ALA A 1 104 ? 0.627 -7.437 8.623 1.00 87.38 104 ALA A N 1
ATOM 738 C CA . ALA A 1 104 ? 1.051 -6.804 7.373 1.00 87.38 104 ALA A CA 1
ATOM 739 C C . ALA A 1 104 ? 1.903 -7.747 6.512 1.00 87.38 104 ALA A C 1
ATOM 741 O O . ALA A 1 104 ? 1.724 -7.831 5.304 1.00 87.38 104 ALA A O 1
ATOM 742 N N . LEU A 1 105 ? 2.808 -8.508 7.125 1.00 86.38 105 LEU A N 1
ATOM 743 C CA . LEU A 1 105 ? 3.655 -9.427 6.374 1.00 86.38 105 LEU A CA 1
ATOM 744 C C . LEU A 1 105 ? 2.854 -10.628 5.842 1.00 86.38 105 LEU A C 1
ATOM 746 O O . LEU A 1 105 ? 2.992 -11.003 4.678 1.00 86.38 105 LEU A O 1
ATOM 750 N N . ALA A 1 106 ? 1.956 -11.185 6.659 1.00 86.75 106 ALA A N 1
ATOM 751 C CA . ALA A 1 106 ? 1.048 -12.247 6.234 1.00 86.75 106 ALA A CA 1
ATOM 752 C C . ALA A 1 106 ? 0.036 -11.774 5.174 1.00 86.75 106 ALA A C 1
ATOM 754 O O . ALA A 1 106 ? -0.322 -12.551 4.288 1.00 86.75 106 ALA A O 1
ATOM 755 N N . SER A 1 107 ? -0.400 -10.510 5.210 1.00 90.12 107 SER A N 1
ATOM 756 C CA . SER A 1 107 ? -1.296 -9.962 4.187 1.00 90.12 107 SER A CA 1
ATOM 757 C C . SER A 1 107 ? -0.598 -9.792 2.841 1.00 90.12 107 SER A C 1
ATOM 759 O O . SER A 1 107 ? -1.193 -10.120 1.818 1.00 90.12 107 SER A O 1
ATOM 761 N N . ILE A 1 108 ? 0.671 -9.367 2.827 1.00 88.69 108 ILE A N 1
ATOM 762 C CA . ILE A 1 108 ? 1.476 -9.319 1.598 1.00 88.69 108 ILE A CA 1
ATOM 763 C C . ILE A 1 108 ? 1.680 -10.733 1.055 1.00 88.69 108 ILE A C 1
ATOM 765 O O . ILE A 1 108 ? 1.430 -10.963 -0.123 1.00 88.69 108 ILE A O 1
ATOM 769 N N . ALA A 1 109 ? 2.047 -11.701 1.903 1.00 87.62 109 ALA A N 1
ATOM 770 C CA . ALA A 1 109 ? 2.198 -13.094 1.475 1.00 87.62 109 ALA A CA 1
ATOM 771 C C . ALA A 1 109 ? 0.894 -13.652 0.873 1.00 87.62 109 ALA A C 1
ATOM 773 O O . ALA A 1 109 ? 0.917 -14.301 -0.171 1.00 87.62 109 ALA A O 1
ATOM 774 N N . SER A 1 110 ? -0.250 -13.332 1.485 1.00 86.50 110 SER A N 1
ATOM 775 C CA . SER A 1 110 ? -1.573 -13.721 0.983 1.00 86.50 110 SER A CA 1
ATOM 776 C C . SER A 1 110 ? -1.905 -13.051 -0.353 1.00 86.50 110 SER A C 1
ATOM 778 O O . SER A 1 110 ? -2.453 -13.700 -1.238 1.00 86.50 110 SER A O 1
ATOM 780 N N . ALA A 1 111 ? -1.555 -11.773 -0.528 1.00 88.88 111 ALA A N 1
ATOM 781 C CA . ALA A 1 111 ? -1.778 -11.047 -1.776 1.00 88.88 111 ALA A CA 1
ATOM 782 C C . ALA A 1 111 ? -0.913 -11.585 -2.919 1.00 88.88 111 ALA A C 1
ATOM 784 O O . ALA A 1 111 ? -1.426 -11.817 -4.012 1.00 88.88 111 ALA A O 1
ATOM 785 N N . VAL A 1 112 ? 0.369 -11.854 -2.652 1.00 85.69 112 VAL A N 1
ATOM 786 C CA . VAL A 1 112 ? 1.275 -12.500 -3.611 1.00 85.69 112 VAL A CA 1
ATOM 787 C C . VAL A 1 112 ? 0.736 -13.871 -4.006 1.00 85.69 112 VAL A C 1
ATOM 789 O O . VAL A 1 112 ? 0.639 -14.160 -5.194 1.00 85.69 112 VAL A O 1
ATOM 792 N N . ALA A 1 113 ? 0.326 -14.694 -3.037 1.00 86.31 113 ALA A N 1
ATOM 793 C CA . ALA A 1 113 ? -0.236 -16.013 -3.312 1.00 86.31 113 ALA A CA 1
ATOM 794 C C . ALA A 1 113 ? -1.533 -15.933 -4.135 1.00 86.31 113 ALA A C 1
ATOM 796 O O . ALA A 1 113 ? -1.695 -16.684 -5.094 1.00 86.31 113 ALA A O 1
ATOM 797 N N . ALA A 1 114 ? -2.439 -15.008 -3.802 1.00 86.19 114 ALA A N 1
ATOM 798 C CA . ALA A 1 114 ? -3.701 -14.825 -4.516 1.00 86.19 114 ALA A CA 1
ATOM 799 C C . ALA A 1 114 ? -3.485 -14.366 -5.966 1.00 86.19 114 ALA A C 1
ATOM 801 O O . ALA A 1 114 ? -4.089 -14.919 -6.886 1.00 86.19 114 ALA A O 1
ATOM 802 N N . ILE A 1 115 ? -2.598 -13.392 -6.180 1.00 83.50 115 ILE A N 1
ATOM 803 C CA . ILE A 1 115 ? -2.263 -12.895 -7.519 1.00 83.50 115 ILE A CA 1
ATOM 804 C C . ILE A 1 115 ? -1.509 -13.963 -8.310 1.00 83.50 115 ILE A C 1
ATOM 806 O O . ILE A 1 115 ? -1.856 -14.219 -9.458 1.00 83.50 115 ILE A O 1
ATOM 810 N N . GLY A 1 116 ? -0.535 -14.640 -7.698 1.00 81.38 116 GLY A N 1
ATOM 811 C CA . GLY A 1 116 ? 0.194 -15.740 -8.327 1.00 81.38 116 GLY A CA 1
ATOM 812 C C . GLY A 1 116 ? -0.743 -16.858 -8.779 1.00 81.38 116 GLY A C 1
ATOM 813 O O . GLY A 1 116 ? -0.693 -17.275 -9.933 1.00 81.38 116 GLY A O 1
ATOM 814 N N . LEU A 1 117 ? -1.673 -17.281 -7.916 1.00 83.31 117 LEU A N 1
ATOM 815 C CA . LEU A 1 117 ? -2.684 -18.280 -8.264 1.00 83.31 117 LEU A CA 1
ATOM 816 C C . LEU A 1 117 ? -3.597 -17.802 -9.401 1.00 83.31 117 LEU A C 1
ATOM 818 O O . LEU A 1 117 ? -3.897 -18.570 -10.312 1.00 83.31 117 LEU A O 1
ATOM 822 N N . PHE A 1 118 ? -4.016 -16.536 -9.384 1.00 80.88 118 PHE A N 1
ATOM 823 C CA . PHE A 1 118 ? -4.816 -15.956 -10.462 1.00 80.88 118 PHE A CA 1
ATOM 824 C C . PHE A 1 118 ? -4.073 -15.974 -11.806 1.00 80.88 118 PHE A C 1
ATOM 826 O O . PHE A 1 118 ? -4.644 -16.365 -12.827 1.00 80.88 118 PHE A O 1
ATOM 833 N N . LEU A 1 119 ? -2.792 -15.606 -11.803 1.00 77.75 119 LEU A N 1
ATOM 834 C CA . LEU A 1 119 ? -1.942 -15.596 -12.992 1.00 77.75 119 LEU A CA 1
ATOM 835 C C . LEU A 1 119 ? -1.686 -17.008 -13.539 1.00 77.75 119 LEU A C 1
ATOM 837 O O . LEU A 1 119 ? -1.654 -17.188 -14.754 1.00 77.75 119 LEU A O 1
ATOM 841 N N . LEU A 1 120 ? -1.583 -18.027 -12.677 1.00 80.38 120 LEU A N 1
ATOM 842 C CA . LEU A 1 120 ? -1.496 -19.431 -13.111 1.00 80.38 120 LEU A CA 1
ATOM 843 C C . LEU A 1 120 ? -2.742 -19.889 -13.885 1.00 80.38 120 LEU A C 1
ATOM 845 O O . LEU A 1 120 ? -2.642 -20.728 -14.776 1.00 80.38 120 LEU A O 1
ATOM 849 N N . VAL A 1 121 ? -3.914 -19.330 -13.573 1.00 83.06 121 VAL A N 1
ATOM 850 C CA . VAL A 1 121 ? -5.186 -19.672 -14.233 1.00 83.06 121 VAL A CA 1
ATOM 851 C C . VAL A 1 121 ? -5.434 -18.820 -15.489 1.00 83.06 121 VAL A C 1
ATOM 853 O O . VAL A 1 121 ? -6.189 -19.221 -16.377 1.00 83.06 121 VAL A O 1
ATOM 856 N N . ARG A 1 122 ? -4.812 -17.638 -15.597 1.00 77.38 122 ARG A N 1
ATOM 857 C CA . ARG A 1 122 ? -5.025 -16.672 -16.688 1.00 77.38 122 ARG A CA 1
ATOM 858 C C . ARG A 1 122 ? -3.720 -16.352 -17.421 1.00 77.38 122 ARG A C 1
ATOM 860 O O . ARG A 1 122 ? -3.096 -15.327 -17.172 1.00 77.38 122 ARG A O 1
ATOM 867 N N . VAL A 1 123 ? -3.364 -17.181 -18.403 1.00 69.00 123 VAL A N 1
ATOM 868 C CA . VAL A 1 123 ? -2.161 -16.993 -19.243 1.00 69.00 123 VAL A CA 1
ATOM 869 C C . VAL A 1 123 ? -2.134 -15.626 -19.947 1.00 69.00 123 VAL A C 1
ATOM 871 O O . VAL A 1 123 ? -1.078 -15.010 -20.051 1.00 69.00 123 VAL A O 1
ATOM 874 N N . ASP A 1 124 ? -3.284 -15.089 -20.363 1.00 69.81 124 ASP A N 1
ATOM 875 C CA . ASP A 1 124 ? -3.347 -13.754 -20.982 1.00 69.81 124 ASP A CA 1
ATOM 876 C C . ASP A 1 124 ? -3.065 -12.610 -19.991 1.00 69.81 124 ASP A C 1
ATOM 878 O O . ASP A 1 124 ? -2.600 -11.541 -20.389 1.00 69.81 124 ASP A O 1
ATOM 882 N N . ALA A 1 125 ? -3.279 -12.835 -18.689 1.00 67.69 125 ALA A N 1
ATOM 883 C CA . ALA A 1 125 ? -2.987 -11.847 -17.653 1.00 67.69 125 ALA A CA 1
ATOM 884 C C . ALA A 1 125 ? -1.476 -11.678 -17.418 1.00 67.69 125 ALA A C 1
ATOM 886 O O . ALA A 1 125 ? -1.044 -10.584 -17.058 1.00 67.69 125 ALA A O 1
ATOM 887 N N . TRP A 1 126 ? -0.664 -12.706 -17.696 1.00 67.12 126 TRP A N 1
ATOM 888 C CA . TRP A 1 126 ? 0.799 -12.585 -17.690 1.00 67.12 126 TRP A CA 1
ATOM 889 C C . TRP A 1 126 ? 1.293 -11.576 -18.723 1.00 67.12 126 TRP A C 1
ATOM 891 O O . TRP A 1 126 ? 2.114 -10.722 -18.403 1.00 67.12 126 TRP A O 1
ATOM 901 N N . LYS A 1 127 ? 0.742 -11.620 -19.942 1.00 68.88 127 LYS A N 1
ATOM 902 C CA . LYS A 1 127 ? 1.100 -10.667 -21.003 1.00 68.88 127 LYS A CA 1
ATOM 903 C C . LYS A 1 127 ? 0.699 -9.239 -20.644 1.00 68.88 127 LYS A C 1
ATOM 905 O O . LYS A 1 127 ? 1.448 -8.311 -20.921 1.00 68.88 127 LYS A O 1
ATOM 910 N N . ALA A 1 128 ? -0.461 -9.057 -20.012 1.00 68.75 128 ALA A N 1
ATOM 911 C CA . ALA A 1 128 ? -0.905 -7.742 -19.554 1.00 68.75 128 ALA A CA 1
ATOM 912 C C . ALA A 1 128 ? -0.004 -7.174 -18.441 1.00 68.75 128 ALA A C 1
ATOM 914 O O . ALA A 1 128 ? 0.301 -5.979 -18.446 1.00 68.75 128 ALA A O 1
ATOM 915 N N . LEU A 1 129 ? 0.447 -8.021 -17.508 1.00 67.38 129 LEU A N 1
ATOM 916 C CA . LEU A 1 129 ? 1.374 -7.626 -16.447 1.00 67.38 129 LEU A CA 1
ATOM 917 C C . LEU A 1 129 ? 2.740 -7.218 -17.013 1.00 67.38 129 LEU A C 1
ATOM 919 O O . LEU A 1 129 ? 3.233 -6.141 -16.685 1.00 67.38 129 LEU A O 1
ATOM 923 N N . ASP A 1 130 ? 3.310 -8.034 -17.899 1.00 71.00 130 ASP A N 1
ATOM 924 C CA . ASP A 1 130 ? 4.602 -7.763 -18.540 1.00 71.00 130 ASP A CA 1
ATOM 925 C C . ASP A 1 130 ? 4.569 -6.470 -19.374 1.00 71.00 130 ASP A C 1
ATOM 927 O O . ASP A 1 130 ? 5.471 -5.628 -19.311 1.00 71.00 130 ASP A O 1
ATOM 931 N N . TRP A 1 131 ? 3.452 -6.244 -20.074 1.00 66.75 131 TRP A N 1
ATOM 932 C CA . TRP A 1 131 ? 3.215 -5.007 -20.811 1.00 66.75 131 TRP A CA 1
ATOM 933 C C . TRP A 1 131 ? 3.145 -3.791 -19.881 1.00 66.75 131 TRP A C 1
ATOM 935 O O . TRP A 1 131 ? 3.763 -2.772 -20.166 1.00 66.75 131 TRP A O 1
ATOM 945 N N . THR A 1 132 ? 2.466 -3.909 -18.737 1.00 69.06 132 THR A N 1
ATOM 946 C CA . THR A 1 132 ? 2.340 -2.824 -17.746 1.00 69.06 132 THR A CA 1
ATOM 947 C C . THR A 1 132 ? 3.692 -2.453 -17.128 1.00 69.06 132 THR A C 1
ATOM 949 O O . THR A 1 132 ? 4.000 -1.272 -16.963 1.00 69.06 132 THR A O 1
ATOM 952 N N . VAL A 1 133 ? 4.528 -3.447 -16.812 1.00 67.62 133 VAL A N 1
ATOM 953 C CA . VAL A 1 133 ? 5.892 -3.220 -16.305 1.00 67.62 133 VAL A CA 1
ATOM 954 C C . VAL A 1 133 ? 6.742 -2.529 -17.369 1.00 67.62 133 VAL A C 1
ATOM 956 O O . VAL A 1 133 ? 7.368 -1.506 -17.090 1.00 67.62 133 VAL A O 1
ATOM 959 N N . SER A 1 134 ? 6.710 -3.035 -18.603 1.00 68.50 134 SER A N 1
ATOM 960 C CA . SER A 1 134 ? 7.438 -2.449 -19.732 1.00 68.50 134 SER A CA 1
ATOM 961 C C . SER A 1 134 ? 7.011 -1.007 -20.021 1.00 68.50 134 SER A C 1
ATOM 963 O O . SER A 1 134 ? 7.857 -0.157 -20.298 1.00 68.50 134 SER A O 1
ATOM 965 N N . ASP A 1 135 ? 5.715 -0.710 -19.930 1.00 70.25 135 ASP A N 1
ATOM 966 C CA . ASP A 1 135 ? 5.170 0.627 -20.165 1.00 70.25 135 ASP A CA 1
ATOM 967 C C . ASP A 1 135 ? 5.591 1.608 -19.062 1.00 70.25 135 ASP A C 1
ATOM 969 O O . ASP A 1 135 ? 6.013 2.727 -19.349 1.00 70.25 135 ASP A O 1
ATOM 973 N N . ARG A 1 136 ? 5.625 1.163 -17.797 1.00 69.69 136 ARG A N 1
ATOM 974 C CA . ARG A 1 136 ? 6.131 1.972 -16.675 1.00 69.69 136 ARG A CA 1
ATOM 975 C C . ARG A 1 136 ? 7.625 2.268 -16.801 1.00 69.69 136 ARG A C 1
ATOM 977 O O . ARG A 1 136 ? 8.049 3.392 -16.532 1.00 69.69 136 ARG A O 1
ATOM 984 N N . LEU A 1 137 ? 8.417 1.288 -17.238 1.00 69.88 137 LEU A N 1
ATOM 985 C CA . LEU A 1 137 ? 9.844 1.482 -17.506 1.00 69.88 137 LEU A CA 1
ATOM 986 C C . LEU A 1 137 ? 10.067 2.501 -18.629 1.00 69.88 137 LEU A C 1
ATOM 988 O O . LEU A 1 137 ? 10.908 3.391 -18.496 1.00 69.88 137 LEU A O 1
ATOM 992 N N . ARG A 1 138 ? 9.274 2.422 -19.704 1.00 69.69 138 ARG A N 1
ATOM 993 C CA . ARG A 1 138 ? 9.311 3.395 -20.805 1.00 69.69 138 ARG A CA 1
ATOM 994 C C . ARG A 1 138 ? 8.888 4.786 -20.348 1.00 69.69 138 ARG A C 1
ATOM 996 O O . ARG A 1 138 ? 9.596 5.741 -20.648 1.00 69.69 138 ARG A O 1
ATOM 1003 N N . ALA A 1 139 ? 7.805 4.899 -19.583 1.00 71.88 139 ALA A N 1
ATOM 1004 C CA . ALA A 1 139 ? 7.330 6.166 -19.038 1.00 71.88 139 ALA A CA 1
ATOM 1005 C C . ALA A 1 139 ? 8.395 6.826 -18.145 1.00 71.88 139 ALA A C 1
ATOM 1007 O O . ALA A 1 139 ? 8.750 7.986 -18.357 1.00 71.88 139 ALA A O 1
ATOM 1008 N N . GLY A 1 140 ? 8.993 6.068 -17.219 1.00 69.94 140 GLY A N 1
ATOM 1009 C CA . GLY A 1 140 ? 10.088 6.556 -16.377 1.00 69.94 140 GLY A CA 1
ATOM 1010 C C . GLY A 1 140 ? 11.298 7.017 -17.193 1.00 69.94 140 GLY A C 1
ATOM 1011 O O . GLY A 1 140 ? 11.865 8.076 -16.919 1.00 69.94 140 GLY A O 1
ATOM 1012 N N . PHE A 1 141 ? 11.650 6.274 -18.245 1.00 69.19 141 PHE A N 1
ATOM 1013 C CA . PHE A 1 141 ? 12.726 6.650 -19.159 1.00 69.19 141 PHE A CA 1
ATOM 1014 C C . PHE A 1 141 ? 12.407 7.937 -19.931 1.00 69.19 141 PHE A C 1
ATOM 1016 O O . PHE A 1 141 ? 13.263 8.813 -20.016 1.00 69.19 141 PHE A O 1
ATOM 1023 N N . THR A 1 142 ? 11.176 8.104 -20.428 1.00 71.56 142 THR A N 1
ATOM 1024 C CA . THR A 1 142 ? 10.751 9.332 -21.122 1.00 71.56 142 THR A CA 1
ATOM 1025 C C . THR A 1 142 ? 10.775 10.552 -20.209 1.00 71.56 142 THR A C 1
ATOM 1027 O O . THR A 1 142 ? 11.365 11.562 -20.573 1.00 71.56 142 THR A O 1
ATOM 1030 N N . THR A 1 143 ? 10.249 10.449 -18.983 1.00 75.56 143 THR A N 1
ATOM 1031 C CA . THR A 1 143 ? 10.297 11.545 -18.003 1.00 75.56 143 THR A CA 1
ATOM 1032 C C . THR A 1 143 ? 11.735 11.934 -17.665 1.00 75.56 143 THR A C 1
ATOM 1034 O O . THR A 1 143 ? 12.053 13.117 -17.537 1.00 75.56 143 THR A O 1
ATOM 1037 N N . TRP A 1 144 ? 12.626 10.949 -17.540 1.00 70.75 144 TRP A N 1
ATOM 1038 C CA . TRP A 1 144 ? 14.038 11.206 -17.289 1.00 70.75 144 TRP A CA 1
ATOM 1039 C C . TRP A 1 144 ? 14.738 11.853 -18.493 1.00 70.75 144 TRP A C 1
ATOM 1041 O O . TRP A 1 144 ? 15.508 12.797 -18.316 1.00 70.75 144 TRP A O 1
ATOM 1051 N N . MET A 1 145 ? 14.452 11.389 -19.714 1.00 69.69 145 MET A N 1
ATOM 1052 C CA . MET A 1 145 ? 14.964 11.998 -20.944 1.00 69.69 145 MET A CA 1
ATOM 1053 C C . MET A 1 145 ? 14.509 13.449 -21.083 1.00 69.69 145 MET A C 1
ATOM 1055 O O . MET A 1 145 ? 15.339 14.305 -21.382 1.00 69.69 145 MET A O 1
ATOM 1059 N N . ASP A 1 146 ? 13.237 13.736 -20.807 1.00 74.31 146 ASP A N 1
ATOM 1060 C CA . ASP A 1 146 ? 12.696 15.095 -20.827 1.00 74.31 146 ASP A CA 1
ATOM 1061 C C . ASP A 1 146 ? 13.409 15.979 -19.797 1.00 74.31 146 ASP A C 1
ATOM 1063 O O . ASP A 1 146 ? 13.911 17.047 -20.149 1.00 74.31 146 ASP A O 1
ATOM 1067 N N . ALA A 1 147 ? 13.570 15.513 -18.554 1.00 75.06 147 ALA A N 1
ATOM 1068 C CA . ALA A 1 147 ? 14.303 16.245 -17.519 1.00 75.06 147 ALA A CA 1
ATOM 1069 C C . ALA A 1 147 ? 15.767 16.523 -17.912 1.00 75.06 147 ALA A C 1
ATOM 1071 O O . ALA A 1 147 ? 16.281 17.624 -17.710 1.00 75.06 147 ALA A O 1
ATOM 1072 N N . MET A 1 148 ? 16.440 15.544 -18.517 1.00 71.31 148 MET A N 1
ATOM 1073 C CA . MET A 1 148 ? 17.812 15.698 -19.002 1.00 71.31 148 MET A CA 1
ATOM 1074 C C . MET A 1 148 ? 17.911 16.618 -20.213 1.00 71.31 148 MET A C 1
ATOM 1076 O O . MET A 1 148 ? 18.892 17.347 -20.325 1.00 71.31 148 MET A O 1
ATOM 1080 N N . SER A 1 149 ? 16.913 16.610 -21.097 1.00 70.88 149 SER A N 1
ATOM 1081 C CA . SER A 1 149 ? 16.852 17.518 -22.242 1.00 70.88 149 SER A CA 1
ATOM 1082 C C . SER A 1 149 ? 16.737 18.976 -21.789 1.00 70.88 149 SER A C 1
ATOM 1084 O O . SER A 1 149 ? 17.417 19.834 -22.342 1.00 70.88 149 SER A O 1
ATOM 1086 N N . ILE A 1 150 ? 15.978 19.237 -20.719 1.00 76.25 150 ILE A N 1
ATOM 1087 C CA . ILE A 1 150 ? 15.852 20.561 -20.097 1.00 76.25 150 ILE A CA 1
ATOM 1088 C C . ILE A 1 150 ? 17.180 20.991 -19.457 1.00 76.25 150 ILE A C 1
ATOM 1090 O O . ILE A 1 150 ? 17.587 22.139 -19.588 1.00 76.25 150 ILE A O 1
ATOM 1094 N N . LEU A 1 151 ? 17.883 20.071 -18.791 1.00 77.12 151 LEU A N 1
ATOM 1095 C CA . LEU A 1 151 ? 19.172 20.347 -18.140 1.00 77.12 151 LEU A CA 1
ATOM 1096 C C . LEU A 1 151 ? 20.355 20.466 -19.116 1.00 77.12 151 LEU A C 1
ATOM 1098 O O . LEU A 1 151 ? 21.392 21.015 -18.748 1.00 77.12 151 LEU A O 1
ATOM 1102 N N . ARG A 1 152 ? 20.237 19.914 -20.330 1.00 73.94 152 ARG A N 1
ATOM 1103 C CA . ARG A 1 152 ? 21.299 19.881 -21.353 1.00 73.94 152 ARG A CA 1
ATOM 1104 C C . ARG A 1 152 ? 20.974 20.703 -22.603 1.00 73.94 152 ARG A C 1
ATOM 1106 O O . ARG A 1 152 ? 21.550 20.424 -23.653 1.00 73.94 152 ARG A O 1
ATOM 1113 N N . ASP A 1 153 ? 20.056 21.667 -22.514 1.00 75.88 153 ASP A N 1
ATOM 1114 C CA . ASP A 1 153 ? 19.648 22.527 -23.639 1.00 75.88 153 ASP A CA 1
ATOM 1115 C C . ASP A 1 153 ? 19.340 21.733 -24.929 1.00 75.88 153 ASP A C 1
ATOM 1117 O O . ASP A 1 153 ? 19.783 22.059 -26.030 1.00 75.88 153 ASP A O 1
ATOM 1121 N N . GLY A 1 154 ? 18.606 20.626 -24.797 1.00 69.00 154 GLY A N 1
ATOM 1122 C CA . GLY A 1 154 ? 18.168 19.801 -25.925 1.00 69.00 154 GLY A CA 1
ATOM 1123 C C . GLY A 1 154 ? 19.235 18.881 -26.530 1.00 69.00 154 GLY A C 1
ATOM 1124 O O . GLY A 1 154 ? 18.965 18.227 -27.539 1.00 69.00 154 GLY A O 1
ATOM 1125 N N . GLN A 1 155 ? 20.432 18.773 -25.939 1.00 70.88 155 GLN A N 1
ATOM 1126 C CA . GLN A 1 155 ? 21.430 17.809 -26.408 1.00 70.88 155 GLN A CA 1
ATOM 1127 C C . GLN A 1 155 ? 21.082 16.369 -26.014 1.00 70.88 155 GLN A C 1
ATOM 1129 O O . GLN A 1 155 ? 20.787 16.069 -24.854 1.00 70.88 155 GLN A O 1
ATOM 1134 N N . ALA A 1 156 ? 21.186 15.455 -26.984 1.00 70.69 156 ALA A N 1
ATOM 1135 C CA . ALA A 1 156 ? 20.961 14.033 -26.758 1.00 70.69 156 ALA A CA 1
ATOM 1136 C C . ALA A 1 156 ? 21.967 13.461 -25.732 1.00 70.69 156 ALA A C 1
ATOM 1138 O O . ALA A 1 156 ? 23.160 13.786 -25.779 1.00 70.69 156 ALA A O 1
ATOM 1139 N N . PRO A 1 157 ? 21.523 12.596 -24.800 1.00 72.69 157 PRO A N 1
ATOM 1140 C CA . PRO A 1 157 ? 22.411 11.988 -23.820 1.00 72.69 157 PRO A CA 1
ATOM 1141 C C . PRO A 1 157 ? 23.441 11.064 -24.498 1.00 72.69 157 PRO A C 1
ATOM 1143 O O . PRO A 1 157 ? 23.110 10.364 -25.457 1.00 72.69 157 PRO A O 1
ATOM 1146 N N . PRO A 1 158 ? 24.694 11.024 -24.004 1.00 78.69 158 PRO A N 1
ATOM 1147 C CA . PRO A 1 158 ? 25.727 10.175 -24.582 1.00 78.69 158 PRO A CA 1
ATOM 1148 C C . PRO A 1 158 ? 25.362 8.682 -24.455 1.00 78.69 158 PRO A C 1
ATOM 1150 O O . PRO A 1 158 ? 24.779 8.282 -23.442 1.00 78.69 158 PRO A O 1
ATOM 1153 N N . PRO A 1 159 ? 25.751 7.825 -25.421 1.00 77.06 159 PRO A N 1
ATOM 1154 C CA . PRO A 1 159 ? 25.375 6.404 -25.439 1.00 77.06 159 PRO A CA 1
ATOM 1155 C C . PRO A 1 159 ? 25.790 5.634 -24.177 1.00 77.06 159 PRO A C 1
ATOM 1157 O O . PRO A 1 159 ? 25.085 4.736 -23.720 1.00 77.06 159 PRO A O 1
ATOM 1160 N N . THR A 1 160 ? 26.917 6.017 -23.573 1.00 81.31 160 THR A N 1
ATOM 1161 C CA . THR A 1 160 ? 27.418 5.440 -22.318 1.00 81.31 160 THR A CA 1
ATOM 1162 C C . THR A 1 160 ? 26.468 5.694 -21.151 1.00 81.31 160 THR A C 1
ATOM 1164 O O . THR A 1 160 ? 26.202 4.782 -20.372 1.00 81.31 160 THR A O 1
ATOM 1167 N N . LEU A 1 161 ? 25.888 6.893 -21.069 1.00 77.19 161 LEU A N 1
ATOM 1168 C CA . LEU A 1 161 ? 24.910 7.246 -20.043 1.00 77.19 161 LEU A CA 1
ATOM 1169 C C . LEU A 1 161 ? 23.607 6.464 -20.231 1.00 77.19 161 LEU A C 1
ATOM 1171 O O . LEU A 1 161 ? 23.088 5.910 -19.268 1.00 77.19 161 LEU A O 1
ATOM 1175 N N . VAL A 1 162 ? 23.133 6.340 -21.473 1.00 75.75 162 VAL A N 1
ATOM 1176 C CA . VAL A 1 162 ? 21.949 5.531 -21.805 1.00 75.75 162 VAL A CA 1
ATOM 1177 C C . VAL A 1 162 ? 22.150 4.073 -21.376 1.00 75.75 162 VAL A C 1
ATOM 1179 O O . VAL A 1 162 ? 21.306 3.509 -20.685 1.00 75.75 162 VAL A O 1
ATOM 1182 N N . SER A 1 163 ? 23.299 3.475 -21.701 1.00 78.62 163 SER A N 1
ATOM 1183 C CA . SER A 1 163 ? 23.610 2.094 -21.303 1.00 78.62 163 SER A CA 1
ATOM 1184 C C . SER A 1 163 ? 23.742 1.906 -19.782 1.00 78.62 163 SER A C 1
ATOM 1186 O O . SER A 1 163 ? 23.308 0.887 -19.246 1.00 78.62 163 SER A O 1
ATOM 1188 N N . ALA A 1 164 ? 24.289 2.897 -19.067 1.00 76.38 164 ALA A N 1
ATOM 1189 C CA . ALA A 1 164 ? 24.388 2.871 -17.608 1.00 76.38 164 ALA A CA 1
ATOM 1190 C C . ALA A 1 164 ? 23.002 2.910 -16.944 1.00 76.38 164 ALA A C 1
ATOM 1192 O O . ALA A 1 164 ? 22.767 2.242 -15.935 1.00 76.38 164 ALA A O 1
ATOM 1193 N N . ILE A 1 165 ? 22.067 3.652 -17.536 1.00 71.00 165 ILE A N 1
ATOM 1194 C CA . ILE A 1 165 ? 20.686 3.743 -17.062 1.00 71.00 165 ILE A CA 1
ATOM 1195 C C . ILE A 1 165 ? 19.946 2.441 -17.292 1.00 71.00 165 ILE A C 1
ATOM 1197 O O . ILE A 1 165 ? 19.320 1.965 -16.356 1.00 71.00 165 ILE A O 1
ATOM 1201 N N . TYR A 1 166 ? 20.072 1.817 -18.465 1.00 73.94 166 TYR A N 1
ATOM 1202 C CA . TYR A 1 166 ? 19.466 0.502 -18.694 1.00 73.94 166 TYR A CA 1
ATOM 1203 C C . TYR A 1 166 ? 19.954 -0.542 -17.681 1.00 73.94 166 TYR A C 1
ATOM 1205 O O . TYR A 1 166 ? 19.131 -1.229 -17.084 1.00 73.94 166 TYR A O 1
ATOM 1213 N N . ARG A 1 167 ? 21.259 -0.581 -17.371 1.00 76.00 167 ARG A N 1
ATOM 1214 C CA . ARG A 1 167 ? 21.787 -1.456 -16.304 1.00 76.00 167 ARG A CA 1
ATOM 1215 C C . ARG A 1 167 ? 21.217 -1.130 -14.925 1.00 76.00 167 ARG A C 1
ATOM 1217 O O . ARG A 1 167 ? 20.997 -2.022 -14.113 1.00 76.00 167 ARG A O 1
ATOM 1224 N N . THR A 1 168 ? 20.993 0.150 -14.648 1.00 72.25 168 THR A N 1
ATOM 1225 C CA . THR A 1 168 ? 20.401 0.592 -13.381 1.00 72.25 168 THR A CA 1
ATOM 1226 C C . THR A 1 168 ? 18.921 0.219 -13.311 1.00 72.25 168 THR A C 1
ATOM 1228 O O . THR A 1 168 ? 18.454 -0.198 -12.258 1.00 72.25 168 THR A O 1
ATOM 1231 N N . VAL A 1 169 ? 18.197 0.307 -14.427 1.00 67.81 169 VAL A N 1
ATOM 1232 C CA . VAL A 1 169 ? 16.803 -0.129 -14.549 1.00 67.81 169 VAL A CA 1
ATOM 1233 C C . VAL A 1 169 ? 16.689 -1.638 -14.340 1.00 67.81 169 VAL A C 1
ATOM 1235 O O . VAL A 1 169 ? 15.868 -2.066 -13.537 1.00 67.81 169 VAL A O 1
ATOM 1238 N N . GLU A 1 170 ? 17.545 -2.445 -14.970 1.00 70.44 170 GLU A N 1
ATOM 1239 C CA . GLU A 1 170 ? 17.587 -3.899 -14.746 1.00 70.44 170 GLU A CA 1
ATOM 1240 C C . GLU A 1 170 ? 17.853 -4.240 -13.272 1.00 70.44 170 GLU A C 1
ATOM 1242 O O . GLU A 1 170 ? 17.152 -5.062 -12.681 1.00 70.44 170 GLU A O 1
ATOM 1247 N N . ALA A 1 171 ? 18.802 -3.546 -12.635 1.00 70.88 171 ALA A N 1
ATOM 1248 C CA . ALA A 1 171 ? 19.062 -3.710 -11.207 1.00 70.88 171 ALA A CA 1
ATOM 1249 C C . ALA A 1 171 ? 17.867 -3.271 -10.336 1.00 70.88 171 ALA A C 1
ATOM 1251 O O . ALA A 1 171 ? 17.581 -3.904 -9.318 1.00 70.88 171 ALA A O 1
ATOM 1252 N N . GLN A 1 172 ? 17.143 -2.218 -10.732 1.00 63.12 172 GLN A N 1
ATOM 1253 C CA . GLN A 1 172 ? 15.933 -1.760 -10.044 1.00 63.12 172 GLN A CA 1
ATOM 1254 C C . GLN A 1 172 ? 14.783 -2.764 -10.153 1.00 63.12 172 GLN A C 1
ATOM 1256 O O . GLN A 1 172 ? 14.076 -2.966 -9.167 1.00 63.12 172 GLN A O 1
ATOM 1261 N N . VAL A 1 173 ? 14.615 -3.430 -11.299 1.00 68.31 173 VAL A N 1
ATOM 1262 C CA . VAL A 1 173 ? 13.596 -4.479 -11.478 1.00 68.31 173 VAL A CA 1
ATOM 1263 C C . VAL A 1 173 ? 13.825 -5.630 -10.495 1.00 68.31 173 VAL A C 1
ATOM 1265 O O . VAL A 1 173 ? 12.867 -6.111 -9.893 1.00 68.31 173 VAL A O 1
ATOM 1268 N N . ALA A 1 174 ? 15.082 -6.012 -10.244 1.00 67.19 174 ALA A N 1
ATOM 1269 C CA . ALA A 1 174 ? 15.412 -7.080 -9.297 1.00 67.19 174 ALA A CA 1
ATOM 1270 C C . ALA A 1 174 ? 15.040 -6.743 -7.838 1.00 67.19 174 ALA A C 1
ATOM 1272 O O . ALA A 1 174 ? 14.644 -7.625 -7.076 1.00 67.19 174 ALA A O 1
ATOM 1273 N N . VAL A 1 175 ? 15.138 -5.470 -7.436 1.00 68.19 175 VAL A N 1
ATOM 1274 C CA . VAL A 1 175 ? 14.810 -5.025 -6.065 1.00 68.19 175 VAL A CA 1
ATOM 1275 C C . VAL A 1 175 ? 13.378 -4.509 -5.915 1.00 68.19 175 VAL A C 1
ATOM 1277 O O . VAL A 1 175 ? 12.897 -4.361 -4.789 1.00 68.19 175 VAL A O 1
ATOM 1280 N N . PHE A 1 176 ? 12.673 -4.267 -7.023 1.00 69.44 176 PHE A N 1
ATOM 1281 C CA . PHE A 1 176 ? 11.311 -3.734 -7.041 1.00 69.44 176 PHE A CA 1
ATOM 1282 C C . PHE A 1 176 ? 10.337 -4.515 -6.141 1.00 69.44 176 PHE A C 1
ATOM 1284 O O . PHE A 1 176 ? 9.645 -3.875 -5.346 1.00 69.44 176 PHE A O 1
ATOM 1291 N N . PRO A 1 177 ? 10.304 -5.864 -6.152 1.00 74.31 177 PRO A N 1
ATOM 1292 C CA . PRO A 1 177 ? 9.402 -6.620 -5.284 1.00 74.31 177 PRO A CA 1
ATOM 1293 C C . PRO A 1 177 ? 9.656 -6.382 -3.788 1.00 74.31 177 PRO A C 1
ATOM 1295 O O . PRO A 1 177 ? 8.714 -6.285 -3.001 1.00 74.31 177 PRO A O 1
ATOM 1298 N N . ALA A 1 178 ? 10.925 -6.246 -3.388 1.00 76.81 178 ALA A N 1
ATOM 1299 C CA . ALA A 1 178 ? 11.290 -5.970 -2.001 1.00 76.81 178 ALA A CA 1
ATOM 1300 C C . ALA A 1 178 ? 10.864 -4.555 -1.586 1.00 76.81 178 ALA A C 1
ATOM 1302 O O . ALA A 1 178 ? 10.313 -4.368 -0.501 1.00 76.81 178 ALA A O 1
ATOM 1303 N N . LEU A 1 179 ? 11.068 -3.569 -2.465 1.00 73.12 179 LEU A N 1
ATOM 1304 C CA . LEU A 1 179 ? 10.648 -2.188 -2.227 1.00 73.12 179 LEU A CA 1
ATOM 1305 C C . LEU A 1 179 ? 9.123 -2.075 -2.133 1.00 73.12 179 LEU A C 1
ATOM 1307 O O . LEU A 1 179 ? 8.626 -1.472 -1.186 1.00 73.12 179 LEU A O 1
ATOM 1311 N N . LEU A 1 180 ? 8.383 -2.741 -3.025 1.00 80.00 180 LEU A N 1
ATOM 1312 C CA . LEU A 1 180 ? 6.920 -2.798 -2.979 1.00 80.00 180 LEU A CA 1
ATOM 1313 C C . LEU A 1 180 ? 6.416 -3.427 -1.674 1.00 80.00 180 LEU A C 1
ATOM 1315 O O . LEU A 1 180 ? 5.439 -2.952 -1.090 1.00 80.00 180 LEU A O 1
ATOM 1319 N N . ALA A 1 181 ? 7.076 -4.484 -1.193 1.00 81.50 181 ALA A N 1
ATOM 1320 C CA . ALA A 1 181 ? 6.729 -5.108 0.078 1.00 81.50 181 ALA A CA 1
ATOM 1321 C C . ALA A 1 181 ? 6.952 -4.142 1.253 1.00 81.50 181 ALA A C 1
ATOM 1323 O O . ALA A 1 181 ? 6.053 -3.973 2.077 1.00 81.50 181 ALA A O 1
ATOM 1324 N N . ILE A 1 182 ? 8.106 -3.468 1.308 1.00 79.88 182 ILE A N 1
ATOM 1325 C CA . ILE A 1 182 ? 8.425 -2.485 2.355 1.00 79.88 182 ILE A CA 1
ATOM 1326 C C . ILE A 1 182 ? 7.431 -1.317 2.327 1.00 79.88 182 ILE A C 1
ATOM 1328 O O . ILE A 1 182 ? 6.886 -0.955 3.371 1.00 79.88 182 ILE A O 1
ATOM 1332 N N . GLU A 1 183 ? 7.144 -0.773 1.144 1.00 80.44 183 GLU A N 1
ATOM 1333 C CA . GLU A 1 183 ? 6.180 0.311 0.950 1.00 80.44 183 GLU A CA 1
ATOM 1334 C C . GLU A 1 183 ? 4.778 -0.114 1.404 1.00 80.44 183 GLU A C 1
ATOM 1336 O O . GLU A 1 183 ? 4.130 0.590 2.179 1.00 80.44 183 GLU A O 1
ATOM 1341 N N . THR A 1 184 ? 4.342 -1.317 1.019 1.00 83.50 184 THR A N 1
ATOM 1342 C CA . THR A 1 184 ? 3.052 -1.874 1.445 1.00 83.50 184 THR A CA 1
ATOM 1343 C C . THR A 1 184 ? 3.005 -2.043 2.966 1.00 83.50 184 THR A C 1
ATOM 1345 O O . THR A 1 184 ? 2.013 -1.678 3.592 1.00 83.50 184 THR A O 1
ATOM 1348 N N . MET A 1 185 ? 4.072 -2.538 3.603 1.00 85.94 185 MET A N 1
ATOM 1349 C CA . MET A 1 185 ? 4.126 -2.668 5.065 1.00 85.94 185 MET A CA 1
ATOM 1350 C C . MET A 1 185 ? 4.043 -1.315 5.774 1.00 85.94 185 MET A C 1
ATOM 1352 O O . MET A 1 185 ? 3.283 -1.175 6.738 1.00 85.94 185 MET A O 1
ATOM 1356 N N . ALA A 1 186 ? 4.805 -0.326 5.303 1.00 80.69 186 ALA A N 1
ATOM 1357 C CA . ALA A 1 186 ? 4.774 1.028 5.840 1.00 80.69 186 ALA A CA 1
ATOM 1358 C C . ALA A 1 186 ? 3.371 1.633 5.696 1.00 80.69 186 ALA A C 1
ATOM 1360 O O . ALA A 1 186 ? 2.819 2.162 6.664 1.00 80.69 186 ALA A O 1
ATOM 1361 N N . ALA A 1 187 ? 2.748 1.460 4.529 1.00 84.69 187 ALA A N 1
ATOM 1362 C CA . ALA A 1 187 ? 1.404 1.940 4.261 1.00 84.69 187 ALA A CA 1
ATOM 1363 C C . ALA A 1 187 ? 0.345 1.293 5.172 1.00 84.69 187 ALA A C 1
ATOM 1365 O O . ALA A 1 187 ? -0.497 1.999 5.729 1.00 84.69 187 ALA A O 1
ATOM 1366 N N . MET A 1 188 ? 0.422 -0.023 5.412 1.00 87.00 188 MET A N 1
ATOM 1367 C CA . MET A 1 188 ? -0.481 -0.728 6.336 1.00 87.00 188 MET A CA 1
ATOM 1368 C C . MET A 1 188 ? -0.322 -0.242 7.779 1.00 87.00 188 MET A C 1
ATOM 1370 O O . MET A 1 188 ? -1.312 -0.084 8.493 1.00 87.00 188 MET A O 1
ATOM 1374 N N . ALA A 1 189 ? 0.910 0.024 8.218 1.00 83.19 189 ALA A N 1
ATOM 1375 C CA . ALA A 1 189 ? 1.167 0.559 9.552 1.00 83.19 189 ALA A CA 1
ATOM 1376 C C . ALA A 1 189 ? 0.578 1.969 9.722 1.00 83.19 189 ALA A C 1
ATOM 1378 O O . ALA A 1 189 ? -0.050 2.250 10.745 1.00 83.19 189 ALA A O 1
ATOM 1379 N N . VAL A 1 190 ? 0.714 2.830 8.706 1.00 82.44 190 VAL A N 1
ATOM 1380 C CA . VAL A 1 190 ? 0.101 4.169 8.686 1.00 82.44 190 VAL A CA 1
ATOM 1381 C C . VAL A 1 190 ? -1.428 4.074 8.667 1.00 82.44 190 VAL A C 1
ATOM 1383 O O . VAL A 1 190 ? -2.091 4.743 9.460 1.00 82.44 190 VAL A O 1
ATOM 1386 N N . ALA A 1 191 ? -2.002 3.211 7.825 1.00 85.81 191 ALA A N 1
ATOM 1387 C CA . ALA A 1 191 ? -3.447 2.996 7.751 1.00 85.81 191 ALA A CA 1
ATOM 1388 C C . ALA A 1 191 ? -4.022 2.491 9.086 1.00 85.81 191 ALA A C 1
ATOM 1390 O O . ALA A 1 191 ? -5.048 2.989 9.555 1.00 85.81 191 ALA A O 1
ATOM 1391 N N . TRP A 1 192 ? -3.333 1.550 9.738 1.00 86.69 192 TRP A N 1
ATOM 1392 C CA . TRP A 1 192 ? -3.697 1.057 11.065 1.00 86.69 192 TRP A CA 1
ATOM 1393 C C . TRP A 1 192 ? -3.619 2.154 12.130 1.00 86.69 192 TRP A C 1
ATOM 1395 O O . TRP A 1 192 ? -4.532 2.288 12.947 1.00 86.69 192 TRP A O 1
ATOM 1405 N N . TRP A 1 193 ? -2.562 2.969 12.107 1.00 85.00 193 TRP A N 1
ATOM 1406 C CA . TRP A 1 193 ? -2.415 4.102 13.019 1.00 85.00 193 TRP A CA 1
ATOM 1407 C C . TRP A 1 193 ? -3.553 5.115 12.863 1.00 85.00 193 TRP A C 1
ATOM 1409 O O . TRP A 1 193 ? -4.184 5.478 13.857 1.00 85.00 193 TRP A O 1
ATOM 1419 N N . LEU A 1 194 ? -3.877 5.502 11.623 1.00 83.06 194 LEU A N 1
ATOM 1420 C CA . LEU A 1 194 ? -5.005 6.386 11.317 1.00 83.06 194 LEU A CA 1
ATOM 1421 C C . LEU A 1 194 ? -6.323 5.800 11.829 1.00 83.06 194 LEU A C 1
ATOM 1423 O O . LEU A 1 194 ? -7.119 6.506 12.447 1.00 83.06 194 LEU A O 1
ATOM 1427 N N . TYR A 1 195 ? -6.545 4.506 11.607 1.00 83.00 195 TYR A N 1
ATOM 1428 C CA . TYR A 1 195 ? -7.743 3.809 12.058 1.00 83.00 195 TYR A CA 1
ATOM 1429 C C . TYR A 1 195 ? -7.883 3.821 13.590 1.00 83.00 195 TYR A C 1
ATOM 1431 O O . TYR A 1 195 ? -8.910 4.258 14.111 1.00 83.00 195 TYR A O 1
ATOM 1439 N N . VAL A 1 196 ? -6.853 3.414 14.338 1.00 84.31 196 VAL A N 1
ATOM 1440 C CA . VAL A 1 196 ? -6.903 3.404 15.812 1.00 84.31 196 VAL A CA 1
ATOM 1441 C C . VAL A 1 196 ? -7.055 4.823 16.369 1.00 84.31 196 VAL A C 1
ATOM 1443 O O . VAL A 1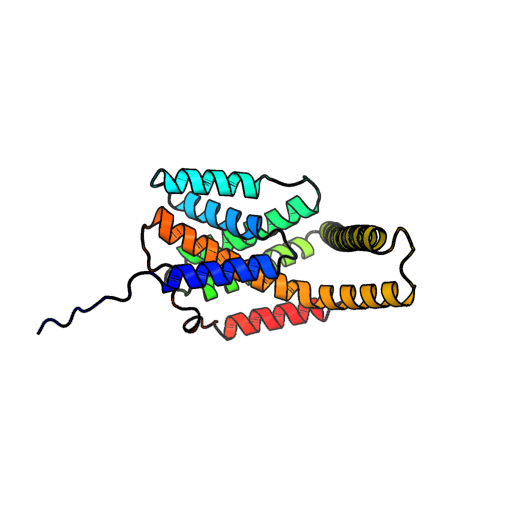 196 ? -7.855 5.052 17.279 1.00 84.31 196 VAL A O 1
ATOM 1446 N N . ARG A 1 197 ? -6.361 5.803 15.785 1.00 81.06 197 ARG A N 1
ATOM 1447 C CA . ARG A 1 197 ? -6.427 7.196 16.232 1.00 81.06 197 ARG A CA 1
ATOM 1448 C C . ARG A 1 197 ? -7.801 7.819 15.994 1.00 81.06 197 ARG A C 1
ATOM 1450 O O . ARG A 1 197 ? -8.344 8.462 16.889 1.00 81.06 197 ARG A O 1
ATOM 1457 N N . LEU A 1 198 ? -8.360 7.647 14.797 1.00 81.38 198 LEU A N 1
ATOM 1458 C CA . LEU A 1 198 ? -9.576 8.347 14.369 1.00 81.38 198 LEU A CA 1
ATOM 1459 C C . LEU A 1 198 ? -10.862 7.594 14.712 1.00 81.38 198 LEU A C 1
ATOM 1461 O O . LEU A 1 198 ? -11.891 8.231 14.932 1.00 81.38 198 LEU A O 1
ATOM 1465 N N . VAL A 1 199 ? -10.826 6.260 14.745 1.00 81.69 199 VAL A N 1
ATOM 1466 C CA . VAL A 1 199 ? -12.009 5.425 15.001 1.00 81.69 199 VAL A CA 1
ATOM 1467 C C . VAL A 1 199 ? -12.031 4.923 16.438 1.00 81.69 199 VAL A C 1
ATOM 1469 O O . VAL A 1 199 ? -13.058 5.048 17.105 1.00 81.69 199 VAL A O 1
ATOM 1472 N N . GLN A 1 200 ? -10.909 4.402 16.943 1.00 79.56 200 GLN A N 1
ATOM 1473 C CA . GLN A 1 200 ? -10.830 3.900 18.323 1.00 79.56 200 GLN A CA 1
ATOM 1474 C C . GLN A 1 200 ? -10.493 4.996 19.344 1.00 79.56 200 GLN A C 1
ATOM 1476 O O . GLN A 1 200 ? -10.609 4.755 20.542 1.00 79.56 200 GLN A O 1
ATOM 1481 N N . ARG A 1 201 ? -10.113 6.201 18.885 1.00 77.88 201 ARG A N 1
ATOM 1482 C CA . ARG A 1 201 ? -9.731 7.357 19.721 1.00 77.88 201 ARG A CA 1
ATOM 1483 C C . ARG A 1 201 ? -8.656 7.018 20.758 1.00 77.88 201 ARG A C 1
ATOM 1485 O O . ARG A 1 201 ? -8.669 7.552 21.861 1.00 77.88 201 ARG A O 1
ATOM 1492 N N . SER A 1 202 ? -7.725 6.140 20.389 1.00 74.06 202 SER A N 1
ATOM 1493 C CA . SER A 1 202 ? -6.610 5.720 21.239 1.00 74.06 202 SER A CA 1
ATOM 1494 C C . SER A 1 202 ? -5.281 6.195 20.659 1.00 74.06 202 SER A C 1
ATOM 1496 O O . SER A 1 202 ? -5.082 6.157 19.444 1.00 74.06 202 SER A O 1
ATOM 1498 N N . ASP A 1 203 ? -4.362 6.615 21.529 1.00 63.75 203 ASP A N 1
ATOM 1499 C CA . ASP A 1 203 ? -3.010 7.045 21.143 1.00 63.75 203 ASP A CA 1
ATOM 1500 C C . ASP A 1 203 ? -1.993 5.888 21.140 1.00 63.75 203 ASP A C 1
ATOM 1502 O O . ASP A 1 203 ? -0.871 6.035 20.656 1.00 63.75 203 ASP A O 1
ATOM 1506 N N . ARG A 1 204 ? -2.386 4.693 21.602 1.00 63.75 204 ARG A N 1
ATOM 1507 C CA . ARG A 1 204 ? -1.528 3.492 21.653 1.00 63.75 204 ARG A CA 1
ATOM 1508 C C . ARG A 1 204 ? -1.665 2.618 20.403 1.00 63.75 204 ARG A C 1
ATOM 1510 O O . ARG A 1 204 ? -1.878 1.413 20.495 1.00 63.75 204 ARG A O 1
ATOM 1517 N N . ALA A 1 205 ? -1.570 3.228 19.225 1.00 61.66 205 ALA A N 1
ATOM 1518 C CA . ALA A 1 205 ? -1.745 2.518 17.956 1.00 61.66 205 ALA A CA 1
ATOM 1519 C C . ALA A 1 205 ? -0.476 1.799 17.465 1.00 61.66 205 ALA A C 1
ATOM 1521 O O . ALA A 1 205 ? -0.565 0.698 16.919 1.00 61.66 205 ALA A O 1
ATOM 1522 N N . LEU A 1 206 ? 0.695 2.418 17.663 1.00 59.06 206 LEU A N 1
ATOM 1523 C CA . LEU A 1 206 ? 2.011 1.903 17.276 1.00 59.06 206 LEU A CA 1
ATOM 1524 C C . LEU A 1 206 ? 2.991 2.087 18.445 1.00 59.06 206 LEU A C 1
ATOM 1526 O O . LEU A 1 206 ? 3.003 3.141 19.080 1.00 59.06 206 LEU A O 1
ATOM 1530 N N . GLY A 1 207 ? 3.801 1.063 18.728 1.00 60.75 207 GLY A N 1
ATOM 1531 C CA . GLY A 1 207 ? 4.920 1.168 19.670 1.00 60.75 207 GLY A CA 1
ATOM 1532 C C . GLY A 1 207 ? 6.116 1.922 19.064 1.00 60.75 207 GLY A C 1
ATOM 1533 O O . GLY A 1 207 ? 6.122 2.178 17.858 1.00 60.75 207 GLY A O 1
ATOM 1534 N N . PRO A 1 208 ? 7.143 2.265 19.864 1.00 57.66 208 PRO A N 1
ATOM 1535 C CA . PRO A 1 208 ? 8.369 2.895 19.367 1.00 57.66 208 PRO A CA 1
ATOM 1536 C C . PRO A 1 208 ? 9.016 2.080 18.237 1.00 57.66 208 PRO A C 1
ATOM 1538 O O . PRO A 1 208 ? 9.013 0.850 18.307 1.00 57.66 208 PRO A O 1
ATOM 1541 N N . VAL A 1 209 ? 9.632 2.734 17.241 1.00 53.59 209 VAL A N 1
ATOM 1542 C CA . VAL A 1 209 ? 10.331 2.063 16.116 1.00 53.59 209 VAL A CA 1
ATOM 1543 C C . VAL A 1 209 ? 11.332 1.005 16.604 1.00 53.59 209 VAL A C 1
ATOM 1545 O O . VAL A 1 209 ? 11.421 -0.070 16.025 1.00 53.59 209 VAL A O 1
ATOM 1548 N N . SER A 1 210 ? 12.016 1.250 17.726 1.00 49.50 210 SER A N 1
ATOM 1549 C CA . SER A 1 210 ? 12.960 0.299 18.338 1.00 49.50 210 SER A CA 1
ATOM 1550 C C . SER A 1 210 ? 12.319 -1.007 18.832 1.00 49.50 210 SER A C 1
ATOM 1552 O O . SER A 1 210 ? 13.015 -1.999 19.030 1.00 49.50 210 SER A O 1
ATOM 1554 N N . SER A 1 211 ? 10.998 -1.034 19.017 1.00 60.44 211 SER A N 1
ATOM 1555 C CA . SER A 1 211 ? 10.239 -2.223 19.424 1.00 60.44 211 SER A CA 1
ATOM 1556 C C . SER A 1 211 ? 9.677 -3.024 18.242 1.00 60.44 211 SER A C 1
ATOM 1558 O O . SER A 1 211 ? 9.120 -4.109 18.446 1.00 60.44 211 SER A O 1
ATOM 1560 N N . PHE A 1 212 ? 9.831 -2.531 17.004 1.00 58.19 212 PHE A N 1
ATOM 1561 C CA . PHE A 1 212 ? 9.397 -3.250 15.809 1.00 58.19 212 PHE A CA 1
ATOM 1562 C C . PHE A 1 212 ? 10.283 -4.471 15.578 1.00 58.19 212 PHE A C 1
ATOM 1564 O O . PHE A 1 212 ? 11.387 -4.392 15.051 1.00 58.19 212 PHE A O 1
ATOM 1571 N N . ARG A 1 213 ? 9.760 -5.634 15.960 1.00 66.00 213 ARG A N 1
ATOM 1572 C CA . ARG A 1 213 ? 10.350 -6.933 15.645 1.00 66.00 213 ARG A CA 1
ATOM 1573 C C . ARG A 1 213 ? 9.462 -7.654 14.647 1.00 66.00 213 ARG A C 1
ATOM 1575 O O . ARG A 1 213 ? 8.277 -7.877 14.918 1.00 66.00 213 ARG A O 1
ATOM 1582 N N . PHE A 1 214 ? 10.043 -8.010 13.510 1.00 65.50 214 PHE A N 1
ATOM 1583 C CA . PHE A 1 214 ? 9.408 -8.876 12.530 1.00 65.50 214 PHE A CA 1
ATOM 1584 C C . PHE A 1 214 ? 9.377 -10.314 13.059 1.00 65.50 214 PHE A C 1
ATOM 1586 O O . PHE A 1 214 ? 10.161 -10.687 13.930 1.00 65.50 214 PHE A O 1
ATOM 1593 N N . ASN A 1 215 ? 8.422 -11.109 12.582 1.00 72.69 215 ASN A N 1
ATOM 1594 C CA . ASN A 1 215 ? 8.430 -12.540 12.856 1.00 72.69 215 ASN A CA 1
ATOM 1595 C C . ASN A 1 215 ? 9.399 -13.194 11.867 1.00 72.69 215 ASN A C 1
ATOM 1597 O O . ASN A 1 215 ? 9.127 -13.166 10.667 1.00 72.69 215 ASN A O 1
ATOM 1601 N N . ASP A 1 216 ? 10.489 -13.769 12.372 1.00 74.50 216 ASP A N 1
ATOM 1602 C CA . ASP A 1 216 ? 11.563 -14.333 11.550 1.00 74.50 216 ASP A CA 1
ATOM 1603 C C . ASP A 1 216 ? 11.045 -15.381 10.560 1.00 74.50 216 ASP A C 1
ATOM 1605 O O . ASP A 1 216 ? 11.439 -15.374 9.399 1.00 74.50 216 ASP A O 1
ATOM 1609 N N . HIS A 1 217 ? 10.089 -16.224 10.956 1.00 74.75 217 HIS A N 1
ATOM 1610 C CA . HIS A 1 217 ? 9.526 -17.240 10.063 1.00 74.75 217 HIS A CA 1
ATOM 1611 C C . HIS A 1 217 ? 8.775 -16.626 8.885 1.00 74.75 217 HIS A C 1
ATOM 1613 O O . HIS A 1 217 ? 8.921 -17.074 7.752 1.00 74.75 217 HIS A O 1
ATOM 1619 N N . LEU A 1 218 ? 7.993 -15.577 9.141 1.00 70.25 218 LEU A N 1
ATOM 1620 C CA . LEU A 1 218 ? 7.271 -14.876 8.085 1.00 70.25 218 LEU A CA 1
ATOM 1621 C C . LEU A 1 218 ? 8.249 -14.147 7.156 1.00 70.25 218 LEU A C 1
ATOM 1623 O O . LEU A 1 218 ? 8.092 -14.215 5.939 1.00 70.25 218 LEU A O 1
ATOM 1627 N N . VAL A 1 219 ? 9.276 -13.497 7.715 1.00 73.12 219 VAL A N 1
ATOM 1628 C CA . VAL A 1 219 ? 10.331 -12.839 6.928 1.00 73.12 219 VAL A CA 1
ATOM 1629 C C . VAL A 1 219 ? 11.025 -13.849 6.027 1.00 73.12 219 VAL A C 1
ATOM 1631 O O . VAL A 1 219 ? 11.153 -13.595 4.837 1.00 73.12 219 VAL A O 1
ATOM 1634 N N . TRP A 1 220 ? 11.404 -15.013 6.550 1.00 74.00 220 TRP A N 1
ATOM 1635 C CA . TRP A 1 220 ? 12.033 -16.054 5.745 1.00 74.00 220 TRP A CA 1
ATOM 1636 C C . TRP A 1 220 ? 11.106 -16.596 4.665 1.00 74.00 220 TRP A C 1
ATOM 1638 O O . TRP A 1 220 ? 11.541 -16.718 3.526 1.00 74.00 220 TRP A O 1
ATOM 1648 N N . VAL A 1 221 ? 9.828 -16.851 4.955 1.00 72.88 221 VAL A N 1
ATOM 1649 C CA . VAL A 1 221 ? 8.858 -17.259 3.923 1.00 72.88 221 VAL A CA 1
ATOM 1650 C C . VAL A 1 221 ? 8.754 -16.200 2.822 1.00 72.88 221 VAL A C 1
ATOM 1652 O O . VAL A 1 221 ? 8.782 -16.548 1.644 1.00 72.88 221 VAL A O 1
ATOM 1655 N N . MET A 1 222 ? 8.712 -14.916 3.188 1.00 69.75 222 MET A N 1
ATOM 1656 C CA . MET A 1 222 ? 8.697 -13.810 2.230 1.00 69.75 222 MET A CA 1
ATOM 1657 C C . MET A 1 222 ? 9.979 -13.768 1.398 1.00 69.75 222 MET A C 1
ATOM 1659 O O . MET A 1 222 ? 9.900 -13.738 0.179 1.00 69.75 222 MET A O 1
ATOM 1663 N N . VAL A 1 223 ? 11.152 -13.806 2.036 1.00 74.38 223 VAL A N 1
ATOM 1664 C CA . VAL A 1 223 ? 12.460 -13.778 1.363 1.00 74.38 223 VAL A CA 1
ATOM 1665 C C . VAL A 1 223 ? 12.602 -14.962 0.414 1.00 74.38 223 VAL A C 1
ATOM 1667 O O . VAL A 1 223 ? 13.015 -14.780 -0.724 1.00 74.38 223 VAL A O 1
ATOM 1670 N N . THR A 1 224 ? 12.214 -16.160 0.851 1.00 71.00 224 THR A N 1
ATOM 1671 C CA . THR A 1 224 ? 12.309 -17.376 0.033 1.00 71.00 224 THR A CA 1
ATOM 1672 C C . THR A 1 224 ? 11.338 -17.315 -1.145 1.00 71.00 224 THR A C 1
ATOM 1674 O O . THR A 1 224 ? 11.723 -17.633 -2.264 1.00 71.00 224 THR A O 1
ATOM 1677 N N . GLY A 1 225 ? 10.104 -16.844 -0.928 1.00 65.44 225 GLY A N 1
ATOM 1678 C CA . GLY A 1 225 ? 9.134 -16.622 -2.003 1.00 65.44 225 GLY A CA 1
ATOM 1679 C C . GLY A 1 225 ? 9.598 -15.562 -3.006 1.00 65.44 225 GLY A C 1
ATOM 1680 O O . GLY A 1 225 ? 9.488 -15.765 -4.211 1.00 65.44 225 GLY A O 1
ATOM 1681 N N . LEU A 1 226 ? 10.183 -14.464 -2.525 1.00 67.50 226 LEU A N 1
ATOM 1682 C CA . LEU A 1 226 ? 10.732 -13.405 -3.370 1.00 67.50 226 LEU A CA 1
ATOM 1683 C C . LEU A 1 226 ? 11.927 -13.903 -4.190 1.00 67.50 226 LEU A C 1
ATOM 1685 O O . LEU A 1 226 ? 11.987 -13.657 -5.389 1.00 67.50 226 LEU A O 1
ATOM 1689 N N . ALA A 1 227 ? 12.855 -14.624 -3.554 1.00 68.00 227 ALA A N 1
ATOM 1690 C CA . ALA A 1 227 ? 14.027 -15.204 -4.202 1.00 68.00 227 ALA A CA 1
ATOM 1691 C C . ALA A 1 227 ? 13.632 -16.238 -5.259 1.00 68.00 227 ALA A C 1
ATOM 1693 O O . ALA A 1 227 ? 14.251 -16.304 -6.314 1.00 68.00 227 ALA A O 1
ATOM 1694 N N . PHE A 1 228 ? 12.575 -17.009 -5.005 1.00 67.44 228 PHE A N 1
ATOM 1695 C CA . PHE A 1 228 ? 12.026 -17.942 -5.979 1.00 67.44 228 PHE A CA 1
ATOM 1696 C C . PHE A 1 228 ? 11.463 -17.222 -7.209 1.00 67.44 228 PHE A C 1
ATOM 1698 O O . PHE A 1 228 ? 11.744 -17.627 -8.329 1.00 67.44 228 PHE A O 1
ATOM 1705 N N . VAL A 1 229 ? 10.719 -16.128 -7.015 1.00 61.56 229 VAL A N 1
ATOM 1706 C CA . VAL A 1 229 ? 10.188 -15.317 -8.124 1.00 61.56 229 VAL A CA 1
ATOM 1707 C C . VAL A 1 229 ? 11.311 -14.611 -8.891 1.00 61.56 229 VAL A C 1
ATOM 1709 O O . VAL A 1 229 ? 11.293 -14.599 -10.115 1.00 61.56 229 VAL A O 1
ATOM 1712 N N . ALA A 1 230 ? 12.301 -14.052 -8.190 1.00 58.28 230 ALA A N 1
ATOM 1713 C CA . ALA A 1 230 ? 13.423 -13.341 -8.804 1.00 58.28 230 ALA A CA 1
ATOM 1714 C C . ALA A 1 230 ? 14.438 -14.274 -9.489 1.00 58.28 230 ALA A C 1
ATOM 1716 O O . ALA A 1 230 ? 15.097 -13.864 -10.437 1.00 58.28 230 ALA A O 1
ATOM 1717 N N . GLY A 1 231 ? 14.582 -15.514 -9.012 1.00 51.22 231 GLY A N 1
ATOM 1718 C CA . GLY A 1 231 ? 15.494 -16.516 -9.570 1.00 51.22 231 GLY A CA 1
ATOM 1719 C C . GLY A 1 231 ? 14.920 -17.328 -10.734 1.00 51.22 231 GLY A C 1
ATOM 1720 O O . GLY A 1 231 ? 15.648 -18.126 -11.317 1.00 51.22 231 GLY A O 1
ATOM 1721 N N . TRP A 1 232 ? 13.637 -17.150 -11.068 1.00 42.31 232 TRP A N 1
ATOM 1722 C CA . TRP A 1 232 ? 12.959 -17.828 -12.183 1.00 42.31 232 TRP A CA 1
ATOM 1723 C C . TRP A 1 232 ? 12.815 -16.921 -13.427 1.00 42.31 232 TRP A C 1
ATOM 1725 O O . TRP A 1 232 ? 11.927 -17.139 -14.250 1.00 42.31 232 TRP A O 1
ATOM 1735 N N . GLY A 1 233 ? 13.657 -15.888 -13.555 1.00 39.50 233 GLY A N 1
ATOM 1736 C CA . GLY A 1 233 ? 13.720 -14.974 -14.706 1.00 39.50 233 GLY A CA 1
ATOM 1737 C C . GLY A 1 233 ? 14.946 -15.212 -15.573 1.00 39.50 233 GLY A C 1
ATOM 1738 O O . GLY A 1 233 ? 16.050 -15.294 -14.991 1.00 39.50 233 GLY A O 1
#

Sequence (233 aa):
MDEDLTEPGGEGGWRTAAVLAAAAFATSIAQPSVLVAIPFLLLVGTSGIRGRGTILAVAGAMVLALSGVRDGMWFVERAWALTAGGAFVALSVAAPGWRVTSRALASIASAVAAIGLFLLVRVDAWKALDWTVSDRLRAGFTTWMDAMSILRDGQAPPPTLVSAIYRTVEAQVAVFPALLAIETMAAMAVAWWLYVRLVQRSDRALGPVSSFRFNDHLVWVMVTGLAFVAGWG